Protein AF-A0A9D8R0A8-F1 (afdb_monomer_lite)

Structure (mmCIF, N/CA/C/O backbone):
data_AF-A0A9D8R0A8-F1
#
_entry.id   AF-A0A9D8R0A8-F1
#
loop_
_atom_site.group_PDB
_atom_site.id
_atom_site.type_symbol
_atom_site.label_atom_id
_atom_site.label_alt_id
_atom_site.label_comp_id
_atom_site.label_asym_id
_atom_site.label_entity_id
_atom_site.label_seq_id
_atom_site.pdbx_PDB_ins_code
_atom_site.Cartn_x
_atom_site.Cartn_y
_atom_site.Cartn_z
_atom_site.occupancy
_atom_site.B_iso_or_equiv
_atom_site.auth_seq_id
_atom_site.auth_comp_id
_atom_site.auth_asym_id
_atom_site.auth_atom_id
_atom_site.pdbx_PDB_model_num
ATOM 1 N N . MET A 1 1 ? -16.683 32.081 66.143 1.00 55.69 1 MET A N 1
ATOM 2 C CA . MET A 1 1 ? -17.538 32.250 64.944 1.00 55.69 1 MET A CA 1
ATOM 3 C C . MET A 1 1 ? -16.775 32.729 63.706 1.00 55.69 1 MET A C 1
ATOM 5 O O . MET A 1 1 ? -16.759 31.986 62.739 1.00 55.69 1 MET A O 1
ATOM 9 N N . LYS A 1 2 ? -16.066 33.874 63.713 1.00 54.00 2 LYS A N 1
ATOM 10 C CA . LYS A 1 2 ? -15.345 34.383 62.516 1.00 54.00 2 LYS A CA 1
ATOM 11 C C . LYS A 1 2 ? -14.335 33.395 61.893 1.00 54.00 2 LYS A C 1
ATOM 13 O O . LYS A 1 2 ? -14.326 33.231 60.684 1.00 54.00 2 LYS A O 1
ATOM 18 N N . LYS A 1 3 ? -13.547 32.678 62.708 1.00 55.34 3 LYS A N 1
ATOM 19 C CA . LYS A 1 3 ? -12.571 31.675 62.223 1.00 55.34 3 LYS A CA 1
ATOM 20 C C . LYS A 1 3 ? -13.225 30.473 61.523 1.00 55.34 3 LYS A C 1
ATOM 22 O O . LYS A 1 3 ? -12.666 29.951 60.570 1.00 55.34 3 LYS A O 1
ATOM 27 N N . LEU A 1 4 ? -14.418 30.073 61.974 1.00 64.06 4 LEU A N 1
ATOM 28 C CA . LEU A 1 4 ? -15.165 28.953 61.395 1.00 64.06 4 LEU A CA 1
ATOM 29 C C . LEU A 1 4 ? -15.769 29.346 60.039 1.00 64.06 4 LEU A C 1
ATOM 31 O O . LEU A 1 4 ? -15.705 28.580 59.090 1.00 64.06 4 LEU A O 1
ATOM 35 N N . ILE A 1 5 ? -16.279 30.577 59.934 1.00 68.88 5 ILE A N 1
ATOM 36 C CA . ILE A 1 5 ? -16.820 31.131 58.685 1.00 68.88 5 ILE A CA 1
ATOM 37 C C . ILE A 1 5 ? -15.713 31.282 57.633 1.00 68.88 5 ILE A C 1
ATOM 39 O O . ILE A 1 5 ? -15.925 30.930 56.480 1.00 68.88 5 ILE A O 1
ATOM 43 N N . VAL A 1 6 ? -14.518 31.740 58.025 1.00 68.94 6 VAL A N 1
ATOM 44 C CA . VAL A 1 6 ? -13.363 31.842 57.114 1.00 68.94 6 VAL A CA 1
ATOM 45 C C . VAL A 1 6 ? -12.886 30.462 56.653 1.00 68.94 6 VAL A C 1
ATOM 47 O O . VAL A 1 6 ? -12.547 30.302 55.485 1.00 68.94 6 VAL A O 1
ATOM 50 N N . PHE A 1 7 ? -12.917 29.456 57.533 1.00 72.69 7 PHE A N 1
ATOM 51 C CA . PHE A 1 7 ? -12.594 28.078 57.164 1.00 72.69 7 PHE A CA 1
ATOM 52 C C . PHE A 1 7 ? -13.583 27.528 56.128 1.00 72.69 7 PHE A C 1
ATOM 54 O O . PHE A 1 7 ? -13.160 27.096 55.061 1.00 72.69 7 PHE A O 1
ATOM 61 N N . PHE A 1 8 ? -14.893 27.643 56.380 1.00 72.31 8 PHE A N 1
ATOM 62 C CA . PHE A 1 8 ? -15.921 27.207 55.430 1.00 72.31 8 PHE A CA 1
ATOM 63 C C . PHE A 1 8 ? -15.878 27.984 54.109 1.00 72.31 8 PHE A C 1
ATOM 65 O O . PHE A 1 8 ? -16.000 27.378 53.049 1.00 72.31 8 PHE A O 1
ATOM 72 N N . ALA A 1 9 ? -15.644 29.299 54.148 1.00 72.44 9 ALA A N 1
ATOM 73 C CA . ALA A 1 9 ? -15.477 30.103 52.940 1.00 72.44 9 ALA A CA 1
ATOM 74 C C . ALA A 1 9 ? -14.261 29.645 52.119 1.00 72.44 9 ALA A C 1
ATOM 76 O O . ALA A 1 9 ? -14.361 29.528 50.901 1.00 72.44 9 ALA A O 1
ATOM 77 N N . GLY A 1 10 ? -13.144 29.315 52.777 1.00 67.06 10 GLY A N 1
ATOM 78 C CA . GLY A 1 10 ? -11.962 28.749 52.125 1.00 67.06 10 GLY A CA 1
ATOM 79 C C . GLY A 1 10 ? -12.229 27.381 51.495 1.00 67.06 10 GLY A C 1
ATOM 80 O O . GLY A 1 10 ? -11.855 27.153 50.347 1.00 67.06 10 GLY A O 1
ATOM 81 N N . THR A 1 11 ? -12.933 26.485 52.194 1.00 76.19 11 THR A N 1
ATOM 82 C CA . THR A 1 11 ? -13.289 25.159 51.661 1.00 76.19 11 THR A CA 1
ATOM 83 C C . THR A 1 11 ? -14.241 25.256 50.469 1.00 76.19 11 THR A C 1
ATOM 85 O O . THR A 1 11 ? -14.050 24.555 49.479 1.00 76.19 11 THR A O 1
ATOM 88 N N . VAL A 1 12 ? -15.227 26.158 50.518 1.00 77.81 12 VAL A N 1
ATOM 89 C CA . VAL A 1 12 ? -16.143 26.416 49.395 1.00 77.81 12 VAL A CA 1
ATOM 90 C C . VAL A 1 12 ? -15.390 26.990 48.197 1.00 77.81 12 VAL A C 1
ATOM 92 O O . VAL A 1 12 ? -15.651 26.584 47.068 1.00 77.81 12 VAL A O 1
ATOM 95 N N . LEU A 1 13 ? -14.414 27.873 48.424 1.00 76.25 13 LEU A N 1
ATOM 96 C CA . LEU A 1 13 ? -13.594 28.428 47.348 1.00 76.25 13 LEU A CA 1
ATOM 97 C C . LEU A 1 13 ? -12.757 27.344 46.653 1.00 76.25 13 LEU A C 1
ATOM 99 O O . LEU A 1 13 ? -12.679 27.327 45.429 1.00 76.25 13 LEU A O 1
ATOM 103 N N . ILE A 1 14 ? -12.183 26.415 47.425 1.00 74.75 14 ILE A N 1
ATOM 104 C CA . ILE A 1 14 ? -11.426 25.269 46.897 1.00 74.75 14 ILE A CA 1
ATOM 105 C C . ILE A 1 14 ? -12.348 24.303 46.138 1.00 74.75 14 ILE A C 1
ATOM 107 O O . ILE A 1 14 ? -11.996 23.816 45.067 1.00 74.75 14 ILE A O 1
ATOM 111 N N . ALA A 1 15 ? -13.552 24.042 46.651 1.00 72.06 15 ALA A N 1
ATOM 112 C CA . ALA A 1 15 ? -14.528 23.201 45.961 1.00 72.06 15 ALA A CA 1
ATOM 113 C C . ALA A 1 15 ? -14.993 23.832 44.636 1.00 72.06 15 ALA A C 1
ATOM 115 O O . ALA A 1 15 ? -15.124 23.133 43.632 1.00 72.06 15 ALA A O 1
ATOM 116 N N . LEU A 1 16 ? -15.187 25.155 44.610 1.00 71.00 16 LEU A N 1
ATOM 117 C CA . LEU A 1 16 ? -15.554 25.894 43.403 1.00 71.00 16 LEU A CA 1
ATOM 118 C C . LEU A 1 16 ? -14.435 25.884 42.360 1.00 71.00 16 LEU A C 1
ATOM 120 O O . LEU A 1 16 ? -14.724 25.667 41.186 1.00 71.00 16 LEU A O 1
ATOM 124 N N . THR A 1 17 ? -13.171 26.066 42.754 1.00 65.62 17 THR A N 1
ATOM 125 C CA . THR A 1 17 ? -12.044 26.017 41.808 1.00 65.62 17 THR A CA 1
ATOM 126 C C . THR A 1 17 ? -11.827 24.615 41.246 1.00 65.62 17 THR A C 1
ATOM 128 O O . THR A 1 17 ? -11.635 24.472 40.038 1.00 65.62 17 THR A O 1
ATOM 131 N N . LEU A 1 18 ? -11.943 23.570 42.071 1.00 63.69 18 LEU A N 1
ATOM 132 C CA . LEU A 1 18 ? -11.879 22.180 41.608 1.00 63.69 18 LEU A CA 1
ATOM 133 C C . LEU A 1 18 ? -13.056 21.822 40.687 1.00 63.69 18 LEU A C 1
ATOM 135 O O . LEU A 1 18 ? -12.850 21.194 39.649 1.00 63.69 18 LEU A O 1
ATOM 139 N N . GLY A 1 19 ? -14.273 22.273 41.007 1.00 64.69 19 GLY A N 1
ATOM 140 C CA . GLY A 1 19 ? -15.445 22.098 40.145 1.00 64.69 19 GLY A CA 1
ATOM 141 C C . GLY A 1 19 ? -15.297 22.802 38.792 1.00 64.69 19 GLY A C 1
ATOM 142 O O . GLY A 1 19 ? -15.646 22.236 37.757 1.00 64.69 19 GLY A O 1
ATOM 143 N N . MET A 1 20 ? -14.710 24.003 38.777 1.00 55.19 20 MET A N 1
ATOM 144 C CA . MET A 1 20 ? -14.442 24.755 37.547 1.00 55.19 20 MET A CA 1
ATOM 145 C C . MET A 1 20 ? -13.374 24.080 36.673 1.00 55.19 20 MET A C 1
ATOM 147 O O . MET A 1 20 ? -13.519 24.054 35.451 1.00 55.19 20 MET A O 1
ATOM 151 N N . LEU A 1 21 ? -12.341 23.476 37.272 1.00 52.94 21 LEU A N 1
ATOM 152 C CA . LEU A 1 21 ? -11.338 22.673 36.555 1.00 52.94 21 LEU A CA 1
ATOM 153 C C . LEU A 1 21 ? -11.946 21.399 35.953 1.00 52.94 21 LEU A C 1
ATOM 155 O O . LEU A 1 21 ? -11.611 21.023 34.829 1.00 52.94 21 LEU A O 1
ATOM 159 N N . PHE A 1 22 ? -12.875 20.757 36.665 1.00 56.66 22 PHE A N 1
ATOM 160 C CA . PHE A 1 22 ? -13.574 19.572 36.171 1.00 56.66 22 PHE A CA 1
ATOM 161 C C . PHE A 1 22 ? -14.504 19.910 34.996 1.00 56.66 22 PHE A C 1
ATOM 163 O O . PHE A 1 22 ? -14.481 19.233 33.971 1.00 56.66 22 PHE A O 1
ATOM 170 N N . LEU A 1 23 ? -15.267 21.006 35.101 1.00 49.91 23 LEU A N 1
ATOM 171 C CA . LEU A 1 23 ? -16.146 21.490 34.031 1.00 49.91 23 LEU A CA 1
ATOM 172 C C . LEU A 1 23 ? -15.364 21.961 32.802 1.00 49.91 23 LEU A C 1
ATOM 174 O O . LEU A 1 23 ? -15.736 21.621 31.684 1.00 49.91 23 LEU A O 1
ATOM 178 N N . THR A 1 24 ? -14.264 22.696 32.981 1.00 50.31 24 THR A N 1
ATOM 179 C CA . THR A 1 24 ? -13.419 23.124 31.852 1.00 50.31 24 THR A CA 1
ATOM 180 C C . THR A 1 24 ? -12.735 21.940 31.173 1.00 50.31 24 THR A C 1
ATOM 182 O O . THR A 1 24 ? -12.704 21.904 29.947 1.00 50.31 24 THR A O 1
ATOM 185 N N . SER A 1 25 ? -12.287 20.930 31.926 1.00 41.91 25 SER A N 1
ATOM 186 C CA . SER A 1 25 ? -11.750 19.682 31.361 1.00 41.91 25 SER A CA 1
ATOM 187 C C . SER A 1 25 ? -12.815 18.899 30.588 1.00 41.91 25 SER A C 1
ATOM 189 O O . SER A 1 25 ? -12.550 18.450 29.478 1.00 41.91 25 SER A O 1
ATOM 191 N N . ALA A 1 26 ? -14.037 18.793 31.118 1.00 43.78 26 ALA A N 1
ATOM 192 C CA . ALA A 1 26 ? -15.146 18.114 30.448 1.00 43.78 26 ALA A CA 1
ATOM 193 C C . ALA A 1 26 ? -15.618 18.853 29.182 1.00 43.78 26 ALA A C 1
ATOM 195 O O . ALA A 1 26 ? -15.894 18.214 28.171 1.00 43.78 26 ALA A O 1
ATOM 196 N N . ILE A 1 27 ? -15.667 20.190 29.200 1.00 42.97 27 ILE A N 1
ATOM 197 C CA . ILE A 1 27 ? -15.990 21.011 28.020 1.00 42.97 27 ILE A CA 1
ATOM 198 C C . ILE A 1 27 ? -14.871 20.914 26.974 1.00 42.97 27 ILE A C 1
ATOM 200 O O . ILE A 1 27 ? -15.156 20.816 25.779 1.00 42.97 27 ILE A O 1
ATOM 204 N N . TYR A 1 28 ? -13.607 20.895 27.405 1.00 42.94 28 TYR A N 1
ATOM 205 C CA . TYR A 1 28 ? -12.448 20.708 26.529 1.00 42.94 28 TYR A CA 1
ATOM 206 C C . TYR A 1 28 ? -12.427 19.310 25.881 1.00 42.94 28 TYR A C 1
ATOM 208 O O . TYR A 1 28 ? -12.060 19.170 24.715 1.00 42.94 28 TYR A O 1
ATOM 216 N N . ASP A 1 29 ? -12.882 18.276 26.594 1.00 41.03 29 ASP A N 1
ATOM 217 C CA . ASP A 1 29 ? -13.004 16.914 26.057 1.00 41.03 29 ASP A CA 1
ATOM 218 C C . ASP A 1 29 ? -14.244 16.759 25.150 1.00 41.03 29 ASP A C 1
ATOM 220 O O . ASP A 1 29 ? -14.189 16.117 24.099 1.00 41.03 29 ASP A O 1
ATOM 224 N N . ALA A 1 30 ? -15.351 17.438 25.478 1.00 36.12 30 ALA A N 1
ATOM 225 C CA . ALA A 1 30 ? -16.557 17.485 24.647 1.00 36.12 30 ALA A CA 1
ATOM 226 C C . ALA A 1 30 ? -16.329 18.231 23.320 1.00 36.12 30 ALA A C 1
ATOM 228 O O . ALA A 1 30 ? -16.834 17.804 22.286 1.00 36.12 30 ALA A O 1
ATOM 229 N N . THR A 1 31 ? -15.514 19.291 23.316 1.00 35.56 31 THR A N 1
ATOM 230 C CA . THR A 1 31 ? -15.099 19.984 22.079 1.00 35.56 31 THR A CA 1
ATOM 231 C C . THR A 1 31 ? -14.084 19.184 21.255 1.00 35.56 31 THR A C 1
ATOM 233 O O . THR A 1 31 ? -13.973 19.408 20.051 1.00 35.56 31 THR A O 1
ATOM 236 N N . LYS A 1 32 ? -13.386 18.206 21.855 1.00 40.16 32 LYS A N 1
ATOM 237 C CA . LYS A 1 32 ? -12.519 17.246 21.146 1.00 40.16 32 LYS A CA 1
ATOM 238 C C . LYS A 1 32 ? -13.252 16.036 20.568 1.00 40.16 32 LYS A C 1
ATOM 240 O O . LYS A 1 32 ? -12.712 15.406 19.660 1.00 40.16 32 LYS A O 1
ATOM 245 N N . LYS A 1 33 ? -14.474 15.724 21.015 1.00 34.72 33 LYS A N 1
ATOM 246 C CA . LYS A 1 33 ? -15.362 14.748 20.357 1.00 34.72 33 LYS A CA 1
ATOM 247 C C . LYS A 1 33 ? -16.029 15.365 19.124 1.00 34.72 33 LYS A C 1
ATOM 249 O O . LYS A 1 33 ? -17.246 15.441 19.018 1.00 34.72 33 LYS A O 1
ATOM 254 N N . SER A 1 34 ? -15.215 15.818 18.179 1.00 32.12 34 SER A N 1
ATOM 255 C CA . SER A 1 34 ? -15.681 16.081 16.823 1.00 32.12 34 SER A CA 1
ATOM 256 C C . SER A 1 34 ? -15.776 14.727 16.118 1.00 32.12 34 SER A C 1
ATOM 258 O O . SER A 1 34 ? -14.761 14.049 15.953 1.00 32.12 34 SER A O 1
ATOM 260 N N . SER A 1 35 ? -16.987 14.285 15.775 1.00 32.47 35 SER A N 1
ATOM 261 C CA . SER A 1 35 ? -17.165 13.145 14.879 1.00 32.47 35 SER A CA 1
ATOM 262 C C . SER A 1 35 ? -16.653 13.563 13.505 1.00 32.47 35 SER A C 1
ATOM 264 O O . SER A 1 35 ? -17.262 14.384 12.822 1.00 32.47 35 SER A O 1
ATOM 266 N N . VAL A 1 36 ? -15.481 13.057 13.129 1.00 34.41 36 VAL A N 1
ATOM 267 C CA . VAL A 1 36 ? -14.990 13.189 11.759 1.00 34.41 36 VAL A CA 1
ATOM 268 C C . VAL A 1 36 ? -15.774 12.185 10.929 1.00 34.41 36 VAL A C 1
ATOM 270 O O . VAL A 1 36 ? -15.417 11.008 10.870 1.00 34.41 36 VAL A O 1
ATOM 273 N N . ASP A 1 37 ? -16.861 12.646 10.320 1.00 33.69 37 ASP A N 1
ATOM 274 C CA . ASP A 1 37 ? -17.513 11.890 9.261 1.00 33.69 37 ASP A CA 1
ATOM 275 C C . ASP A 1 37 ? -16.540 11.841 8.083 1.00 33.69 37 ASP A C 1
ATOM 277 O O . ASP A 1 37 ? -16.144 12.866 7.525 1.00 33.69 37 ASP A O 1
ATOM 281 N N . THR A 1 38 ? -16.066 10.639 7.768 1.00 37.72 38 THR A N 1
ATOM 282 C CA . THR A 1 38 ? -15.222 10.415 6.598 1.00 37.72 38 THR A CA 1
ATOM 283 C C . THR A 1 38 ? -16.103 10.419 5.367 1.00 37.72 38 THR A C 1
ATOM 285 O O . THR A 1 38 ? -17.171 9.813 5.362 1.00 37.72 38 THR A O 1
ATOM 288 N N . TYR A 1 39 ? -15.661 11.121 4.333 1.00 34.97 39 TYR A N 1
ATOM 289 C CA . TYR A 1 39 ? -16.365 11.209 3.069 1.00 34.97 39 TYR A CA 1
ATOM 290 C C . TYR A 1 39 ? -15.429 10.790 1.942 1.00 34.97 39 TYR A C 1
ATOM 292 O O . TYR A 1 39 ? -14.260 11.179 1.941 1.00 34.97 39 TYR A O 1
ATOM 300 N N . PHE A 1 40 ? -15.941 10.020 0.985 1.00 42.06 40 PHE A N 1
ATOM 301 C CA . PHE A 1 40 ? -15.220 9.669 -0.235 1.00 42.06 40 PHE A CA 1
ATOM 302 C C . PHE A 1 40 ? -15.802 10.422 -1.421 1.00 42.06 40 PHE A C 1
ATOM 304 O O . PHE A 1 40 ? -17.020 10.550 -1.550 1.00 42.06 40 PHE A O 1
ATOM 311 N N . PHE A 1 41 ? -14.919 10.887 -2.298 1.00 35.84 41 PHE A N 1
ATOM 312 C CA . PHE A 1 41 ? -15.296 11.318 -3.635 1.00 35.84 41 PHE A CA 1
ATOM 313 C C . PHE A 1 41 ? -15.247 10.089 -4.546 1.00 35.84 41 PHE A C 1
ATOM 315 O O . PHE A 1 41 ? -14.204 9.444 -4.650 1.00 35.84 41 PHE A O 1
ATOM 322 N N . GLN A 1 42 ? -16.362 9.749 -5.192 1.00 34.03 42 GLN A N 1
ATOM 323 C CA . GLN A 1 42 ? -16.337 8.807 -6.312 1.00 34.03 42 GLN A CA 1
ATOM 324 C C . GLN A 1 42 ? -15.556 9.447 -7.469 1.00 34.03 42 GLN A C 1
ATOM 326 O O . GLN A 1 42 ? -15.712 10.642 -7.739 1.00 34.03 42 GLN A O 1
ATOM 331 N N . THR A 1 43 ? -14.718 8.672 -8.157 1.00 33.12 43 THR A N 1
ATOM 332 C CA . THR A 1 43 ? -14.130 9.094 -9.433 1.00 33.12 43 THR A CA 1
ATOM 333 C C . THR A 1 43 ? -15.247 9.187 -10.463 1.00 33.12 43 THR A C 1
ATOM 335 O O . THR A 1 43 ? -15.698 8.172 -10.990 1.00 33.12 43 THR A O 1
ATOM 338 N N . ASN A 1 44 ? -15.715 10.406 -10.716 1.00 29.25 44 ASN A N 1
ATOM 339 C CA . ASN A 1 44 ? -16.594 10.693 -11.839 1.00 29.25 44 ASN A CA 1
ATOM 340 C C . ASN A 1 44 ? -15.803 10.600 -13.157 1.00 29.25 44 ASN A C 1
ATOM 342 O O . ASN A 1 44 ? -14.603 10.900 -13.167 1.00 29.25 44 ASN A O 1
ATOM 346 N N . PRO A 1 45 ? -16.446 10.227 -14.277 1.00 31.92 45 PRO A N 1
ATOM 347 C CA . PRO A 1 45 ? -15.840 10.381 -15.592 1.00 31.92 45 PRO A CA 1
ATOM 348 C C . PRO A 1 45 ? -15.394 11.839 -15.783 1.00 31.92 45 PRO A C 1
ATOM 350 O O . PRO A 1 45 ? -16.113 12.775 -15.432 1.00 31.92 45 PRO A O 1
ATOM 353 N N . LEU A 1 46 ? -14.196 12.024 -16.348 1.00 37.44 46 LEU A N 1
ATOM 354 C CA . LEU A 1 46 ? -13.499 13.312 -16.524 1.00 37.44 46 LEU A CA 1
ATOM 355 C C . LEU A 1 46 ? -14.309 14.397 -17.278 1.00 37.44 46 LEU A C 1
ATOM 357 O O . LEU A 1 46 ? -13.859 15.536 -17.377 1.00 37.44 46 LEU A O 1
ATOM 361 N N . SER A 1 47 ? -15.492 14.068 -17.809 1.00 34.19 47 SER A N 1
ATOM 362 C CA . SER A 1 47 ? -16.416 14.982 -18.488 1.00 34.19 47 SER A CA 1
ATOM 363 C C . SER A 1 47 ? -17.333 15.780 -17.552 1.00 34.19 47 SER A C 1
ATOM 365 O O . SER A 1 47 ? -17.966 16.733 -18.007 1.00 34.19 47 SER A O 1
ATOM 367 N N . GLU A 1 48 ? -17.412 15.449 -16.260 1.00 34.78 48 GLU A N 1
ATOM 368 C CA . GLU A 1 48 ? -18.257 16.161 -15.297 1.00 34.78 48 GLU A CA 1
ATOM 369 C C . GLU A 1 48 ? -17.399 16.904 -14.261 1.00 34.78 48 GLU A C 1
ATOM 371 O O . GLU A 1 48 ? -16.917 16.323 -13.294 1.00 34.78 48 GLU A O 1
ATOM 376 N N . MET A 1 49 ? -17.220 18.223 -14.436 1.00 32.50 49 MET A N 1
ATOM 377 C CA . MET A 1 49 ? -16.518 19.127 -13.500 1.00 32.50 49 MET A CA 1
ATOM 378 C C . MET A 1 49 ? -17.280 19.343 -12.172 1.00 32.50 49 MET A C 1
ATOM 380 O O . MET A 1 49 ? -17.478 20.474 -11.723 1.00 32.50 49 MET A O 1
ATOM 384 N N . ARG A 1 50 ? -17.767 18.279 -11.533 1.00 36.41 50 ARG A N 1
ATOM 385 C CA . ARG A 1 50 ? -18.352 18.328 -10.191 1.00 36.41 50 ARG A CA 1
ATOM 386 C C . ARG A 1 50 ? -17.676 17.273 -9.320 1.00 36.41 50 ARG A C 1
ATOM 388 O O . ARG A 1 50 ? -17.733 16.098 -9.677 1.00 36.41 50 ARG A O 1
ATOM 395 N N . PRO A 1 51 ? -17.066 17.660 -8.182 1.00 36.16 51 PRO A N 1
ATOM 396 C CA . PRO A 1 51 ? -16.702 16.701 -7.149 1.00 36.16 51 PRO A CA 1
ATOM 397 C C . PRO A 1 51 ? -17.947 15.875 -6.815 1.00 36.16 51 PRO A C 1
ATOM 399 O O . PRO A 1 51 ? -19.000 16.457 -6.534 1.00 36.16 51 PRO A O 1
ATOM 402 N N . GLY A 1 52 ? -17.844 14.545 -6.904 1.00 39.72 52 GLY A N 1
ATOM 403 C CA . GLY A 1 52 ? -18.927 13.645 -6.509 1.00 39.72 52 GLY A CA 1
ATOM 404 C C . GLY A 1 52 ? -19.422 13.999 -5.107 1.00 39.72 52 GLY A C 1
ATOM 405 O O . GLY A 1 52 ? -18.657 14.502 -4.280 1.00 39.72 52 GLY A O 1
ATOM 406 N N . VAL A 1 53 ? -20.714 13.805 -4.842 1.00 39.94 53 VAL A N 1
ATOM 407 C CA . VAL A 1 53 ? -21.270 14.123 -3.523 1.00 39.94 53 VAL A CA 1
ATOM 408 C C . VAL A 1 53 ? -20.504 13.304 -2.478 1.00 39.94 53 VAL A C 1
ATOM 410 O O . VAL A 1 53 ? -20.394 12.092 -2.644 1.00 39.94 53 VAL A O 1
ATOM 413 N N . PRO A 1 54 ? -19.955 13.934 -1.427 1.00 41.56 54 PRO A N 1
ATOM 414 C CA . PRO A 1 54 ? -19.239 13.216 -0.388 1.00 41.56 54 PRO A CA 1
ATOM 415 C C . PRO A 1 54 ? -20.163 12.168 0.256 1.00 41.56 54 PRO A C 1
ATOM 417 O O . PRO A 1 54 ? -21.169 12.516 0.882 1.00 41.56 54 PRO A O 1
ATOM 420 N N . GLU A 1 55 ? -19.836 10.882 0.103 1.00 45.31 55 GLU A N 1
ATOM 421 C CA . GLU A 1 55 ? -20.593 9.781 0.708 1.00 45.31 55 GLU A CA 1
ATOM 422 C C . GLU A 1 55 ? -19.866 9.209 1.924 1.00 45.31 55 GLU A C 1
ATOM 424 O O . GLU A 1 55 ? -18.648 9.020 1.916 1.00 45.31 55 GLU A O 1
ATOM 429 N N . THR A 1 56 ? -20.621 8.945 2.991 1.00 47.72 56 THR A N 1
ATOM 430 C CA . THR A 1 56 ? -20.083 8.335 4.208 1.00 47.72 56 THR A CA 1
ATOM 431 C C . THR A 1 56 ? -19.866 6.830 4.002 1.00 47.72 56 THR A C 1
ATOM 433 O O . THR A 1 56 ? -20.599 6.214 3.224 1.00 47.72 56 THR A O 1
ATOM 436 N N . PRO A 1 57 ? -18.936 6.182 4.733 1.00 50.75 57 PRO A N 1
ATOM 437 C CA . PRO A 1 57 ? -18.757 4.727 4.701 1.00 50.75 57 PRO A CA 1
ATOM 438 C C . PRO A 1 57 ? -20.060 3.932 4.880 1.00 50.75 57 PRO A C 1
ATOM 440 O O . PRO A 1 57 ? -20.235 2.883 4.269 1.00 50.75 57 PRO A O 1
ATOM 443 N N . ALA A 1 58 ? -21.003 4.463 5.669 1.00 53.31 58 ALA A N 1
ATOM 444 C CA . ALA A 1 58 ? -22.316 3.861 5.890 1.00 53.31 58 ALA A CA 1
ATOM 445 C C . ALA A 1 58 ? -23.220 3.859 4.640 1.00 53.31 58 ALA A C 1
ATOM 447 O O . ALA A 1 58 ? -24.099 3.009 4.538 1.00 53.31 58 ALA A O 1
ATOM 448 N N . LYS A 1 59 ? -23.022 4.796 3.702 1.00 52.03 59 LYS A N 1
ATOM 449 C CA . LYS A 1 59 ? -23.747 4.853 2.419 1.00 52.03 59 LYS A CA 1
ATOM 450 C C . LYS A 1 59 ? -23.069 4.029 1.324 1.00 52.03 59 LYS A C 1
ATOM 452 O O . LYS A 1 59 ? -23.762 3.387 0.547 1.00 52.03 59 LYS A O 1
ATOM 457 N N . ILE A 1 60 ? -21.736 4.010 1.316 1.00 59.97 60 ILE A N 1
ATOM 458 C CA . ILE A 1 60 ? -20.912 3.271 0.343 1.00 59.97 60 ILE A CA 1
ATOM 459 C C . ILE A 1 60 ? -21.011 1.749 0.552 1.00 59.97 60 ILE A C 1
ATOM 461 O O . ILE A 1 60 ? -20.910 0.973 -0.399 1.00 59.97 60 ILE A O 1
ATOM 465 N N . GLY A 1 61 ? -21.240 1.323 1.796 1.00 63.81 61 GLY A N 1
ATOM 466 C CA . GLY A 1 61 ? -21.271 -0.082 2.183 1.00 63.81 61 GLY A CA 1
ATOM 467 C C . GLY A 1 61 ? -19.872 -0.612 2.504 1.00 63.81 61 GLY A C 1
ATOM 468 O O . GLY A 1 61 ? -18.883 -0.292 1.844 1.00 63.81 61 GLY A O 1
ATOM 469 N N . GLU A 1 62 ? -19.786 -1.440 3.545 1.00 73.88 62 GLU A N 1
ATOM 470 C CA . GLU A 1 62 ? -18.516 -1.955 4.079 1.00 73.88 62 GLU A CA 1
ATOM 471 C C . GLU A 1 62 ? -17.716 -2.764 3.049 1.00 73.88 62 GLU A C 1
ATOM 473 O O . GLU A 1 62 ? -16.488 -2.694 3.018 1.00 73.88 62 GLU A O 1
ATOM 478 N N . THR A 1 63 ? -18.406 -3.501 2.176 1.00 77.31 63 THR A N 1
ATOM 479 C CA . THR A 1 63 ? -17.780 -4.283 1.102 1.00 77.31 63 THR A CA 1
ATOM 480 C C . THR A 1 63 ? -17.092 -3.389 0.080 1.00 77.31 63 THR A C 1
ATOM 482 O O . THR A 1 63 ? -15.889 -3.535 -0.129 1.00 77.31 63 THR A O 1
ATOM 485 N N . THR A 1 64 ? -17.807 -2.408 -0.472 1.00 78.50 64 THR A N 1
ATOM 486 C CA . THR A 1 64 ? -17.256 -1.443 -1.432 1.00 78.50 64 THR A CA 1
ATOM 487 C C . THR A 1 64 ? -16.070 -0.689 -0.832 1.00 78.50 64 THR A C 1
ATOM 489 O O . THR A 1 64 ? -15.046 -0.502 -1.483 1.00 78.50 64 THR A O 1
ATOM 492 N N . MET A 1 65 ? -16.173 -0.304 0.444 1.00 79.12 65 MET A N 1
ATOM 493 C CA . MET A 1 65 ? -15.095 0.378 1.154 1.00 79.12 65 MET A CA 1
ATOM 494 C C . MET A 1 65 ? -13.827 -0.474 1.249 1.00 79.12 65 MET A C 1
ATOM 496 O O . MET A 1 65 ? -12.726 -0.014 0.943 1.00 79.12 65 MET A O 1
ATOM 500 N N . ARG A 1 66 ? -13.983 -1.732 1.666 1.00 85.81 66 ARG A N 1
ATOM 501 C CA . ARG A 1 66 ? -12.878 -2.684 1.757 1.00 85.81 66 ARG A CA 1
ATOM 502 C C . ARG A 1 66 ? -12.232 -2.903 0.391 1.00 85.81 66 ARG A C 1
ATOM 504 O O . ARG A 1 66 ? -11.012 -2.861 0.305 1.00 85.81 66 ARG A O 1
ATOM 511 N N . GLU A 1 67 ? -13.020 -3.081 -0.665 1.00 85.12 67 GLU A N 1
ATOM 512 C CA . GLU A 1 67 ? -12.500 -3.244 -2.027 1.00 85.12 67 GLU A CA 1
ATOM 513 C C . GLU A 1 67 ? -11.725 -2.017 -2.511 1.00 85.12 67 GLU A C 1
ATOM 515 O O . GLU A 1 67 ? -10.653 -2.167 -3.091 1.00 85.12 67 GLU A O 1
ATOM 520 N N . MET A 1 68 ? -12.214 -0.802 -2.242 1.00 84.50 68 MET A N 1
ATOM 521 C CA . MET A 1 68 ? -11.486 0.430 -2.563 1.00 84.50 68 MET A CA 1
ATOM 522 C C . MET A 1 68 ? -10.134 0.493 -1.841 1.00 84.50 68 MET A C 1
ATOM 524 O O . MET A 1 68 ? -9.125 0.856 -2.445 1.00 84.50 68 MET A O 1
ATOM 528 N N . LEU A 1 69 ? -10.097 0.111 -0.562 1.00 88.38 69 LEU A N 1
ATOM 529 C CA . LEU A 1 69 ? -8.867 0.086 0.231 1.00 88.38 69 LEU A CA 1
ATOM 530 C C . LEU A 1 69 ? -7.907 -1.020 -0.230 1.00 88.38 69 LEU A C 1
ATOM 532 O O . LEU A 1 69 ? -6.704 -0.777 -0.285 1.00 88.38 69 LEU A O 1
ATOM 536 N N . ILE A 1 70 ? -8.414 -2.190 -0.629 1.00 90.69 70 ILE A N 1
ATOM 537 C CA . ILE A 1 70 ? -7.612 -3.255 -1.251 1.00 90.69 70 ILE A CA 1
ATOM 538 C C . ILE A 1 70 ? -7.021 -2.765 -2.578 1.00 90.69 70 ILE A C 1
ATOM 540 O O . ILE A 1 70 ? -5.814 -2.854 -2.765 1.00 90.69 70 ILE A O 1
ATOM 544 N N . LYS A 1 71 ? -7.828 -2.178 -3.470 1.00 87.88 71 LYS A N 1
ATOM 545 C CA . LYS A 1 71 ? -7.364 -1.612 -4.753 1.00 87.88 71 LYS A CA 1
ATOM 546 C C . LYS A 1 71 ? -6.251 -0.591 -4.550 1.00 87.88 71 LYS A C 1
ATOM 548 O O . LYS A 1 71 ? -5.203 -0.672 -5.187 1.00 87.88 71 LYS A O 1
ATOM 553 N N . LYS A 1 72 ? -6.450 0.337 -3.611 1.00 87.12 72 LYS A N 1
ATOM 554 C CA . LYS A 1 72 ? -5.433 1.323 -3.239 1.00 87.12 72 LYS A CA 1
ATOM 555 C C . LYS A 1 72 ? -4.169 0.657 -2.698 1.00 87.12 72 LYS A C 1
ATOM 557 O O . LYS A 1 72 ? -3.075 1.053 -3.081 1.00 87.12 72 LYS A O 1
ATOM 562 N N . TYR A 1 73 ? -4.311 -0.351 -1.838 1.00 92.94 73 TYR A N 1
ATOM 563 C CA . TYR A 1 73 ? -3.175 -1.099 -1.308 1.00 92.94 73 TYR A CA 1
ATOM 564 C C . TYR A 1 73 ? -2.358 -1.761 -2.420 1.00 92.94 73 TYR A C 1
ATOM 566 O O . TYR A 1 73 ? -1.145 -1.594 -2.448 1.00 92.94 73 TYR A O 1
ATOM 574 N N . VAL A 1 74 ? -3.012 -2.470 -3.347 1.00 92.06 74 VAL A N 1
ATOM 575 C CA . VAL A 1 74 ? -2.353 -3.130 -4.488 1.00 92.06 74 VAL A CA 1
ATOM 576 C C . VAL A 1 74 ? -1.619 -2.114 -5.353 1.00 92.06 74 VAL A C 1
ATOM 578 O O . VAL A 1 74 ? -0.465 -2.336 -5.711 1.00 92.06 74 VAL A O 1
ATOM 581 N N . ASN A 1 75 ? -2.252 -0.970 -5.625 1.00 88.38 75 ASN A N 1
ATOM 582 C CA . ASN A 1 75 ? -1.618 0.114 -6.362 1.00 88.38 75 ASN A CA 1
ATOM 583 C C . ASN A 1 75 ? -0.331 0.592 -5.677 1.00 88.38 75 ASN A C 1
ATOM 585 O O . ASN A 1 75 ? 0.737 0.568 -6.280 1.00 88.38 75 ASN A O 1
ATOM 589 N N . GLU A 1 76 ? -0.403 0.911 -4.386 1.00 88.06 76 GLU A N 1
ATOM 590 C CA . GLU A 1 76 ? 0.760 1.317 -3.591 1.00 88.06 76 GLU A CA 1
ATOM 591 C C . GLU A 1 76 ? 1.809 0.209 -3.421 1.00 88.06 76 GLU A C 1
ATOM 593 O O . GLU A 1 76 ? 2.964 0.516 -3.130 1.00 88.06 76 GLU A O 1
ATOM 598 N N . TYR A 1 77 ? 1.435 -1.061 -3.579 1.00 92.81 77 TYR A N 1
ATOM 599 C CA . TYR A 1 77 ? 2.345 -2.195 -3.448 1.00 92.81 77 TYR A CA 1
ATOM 600 C C . TYR A 1 77 ? 3.269 -2.327 -4.665 1.00 92.81 77 TYR A C 1
ATOM 602 O O . TYR A 1 77 ? 4.457 -2.567 -4.471 1.00 92.81 77 TYR A O 1
ATOM 610 N N . PHE A 1 78 ? 2.759 -2.128 -5.889 1.00 92.12 78 PHE A N 1
ATOM 611 C CA . PHE A 1 78 ? 3.510 -2.392 -7.131 1.00 92.12 78 PHE A CA 1
ATOM 612 C C . PHE A 1 78 ? 3.873 -1.161 -7.963 1.00 92.12 78 PHE A C 1
ATOM 614 O O . PHE A 1 78 ? 4.797 -1.226 -8.772 1.00 92.12 78 PHE A O 1
ATOM 621 N N . TYR A 1 79 ? 3.141 -0.053 -7.827 1.00 85.81 79 TYR A N 1
ATOM 622 C CA . TYR A 1 79 ? 3.316 1.109 -8.699 1.00 85.81 79 TYR A CA 1
ATOM 623 C C . TYR A 1 79 ? 4.749 1.655 -8.655 1.00 85.81 79 TYR A C 1
ATOM 625 O O . TYR A 1 79 ? 5.340 1.777 -7.576 1.00 85.81 79 TYR A O 1
ATOM 633 N N . ALA A 1 80 ? 5.272 2.053 -9.815 1.00 85.56 80 ALA A N 1
ATOM 634 C CA . ALA A 1 80 ? 6.565 2.713 -9.958 1.00 85.56 80 ALA A CA 1
ATOM 635 C C . ALA A 1 80 ? 6.470 3.878 -10.950 1.00 85.56 80 ALA A C 1
ATOM 637 O O . ALA A 1 80 ? 5.876 3.753 -12.022 1.00 85.56 80 ALA A O 1
ATOM 638 N N . ILE A 1 81 ? 7.105 4.994 -10.606 1.00 83.12 81 ILE A N 1
ATOM 639 C CA . ILE A 1 81 ? 7.347 6.126 -11.505 1.00 83.12 81 ILE A CA 1
ATOM 640 C C . ILE A 1 81 ? 8.821 6.490 -11.492 1.00 83.12 81 ILE A C 1
ATOM 642 O O . ILE A 1 81 ? 9.490 6.174 -10.509 1.00 83.12 81 ILE A O 1
ATOM 646 N N . PRO A 1 82 ? 9.308 7.199 -12.525 1.00 82.38 82 PRO A N 1
ATOM 647 C CA . PRO A 1 82 ? 10.673 7.715 -12.591 1.00 82.38 82 PRO A CA 1
ATOM 648 C C . PRO A 1 82 ? 10.900 8.893 -11.615 1.00 82.38 82 PRO A C 1
ATOM 650 O O . PRO A 1 82 ? 11.317 9.977 -12.020 1.00 82.38 82 PRO A O 1
ATOM 653 N N . ASP A 1 83 ? 10.597 8.698 -10.330 1.00 80.62 83 ASP A N 1
ATOM 654 C CA . ASP A 1 83 ? 10.772 9.660 -9.239 1.00 80.62 83 ASP A CA 1
ATOM 655 C C . ASP A 1 83 ? 11.361 8.948 -8.011 1.00 80.62 83 ASP A C 1
ATOM 657 O O . ASP A 1 83 ? 10.658 8.423 -7.142 1.00 80.62 83 ASP A O 1
ATOM 661 N N . ASN A 1 84 ? 12.692 8.958 -7.931 1.00 83.25 84 ASN A N 1
ATOM 662 C CA . ASN A 1 84 ? 13.437 8.315 -6.849 1.00 83.25 84 ASN A CA 1
ATOM 663 C C . ASN A 1 84 ? 13.105 8.900 -5.468 1.00 83.25 84 ASN A C 1
ATOM 665 O O . ASN A 1 84 ? 13.186 8.186 -4.468 1.00 83.25 84 ASN A O 1
ATOM 669 N N . GLU A 1 85 ? 12.749 10.185 -5.386 1.00 83.50 85 GLU A N 1
ATOM 670 C CA . GLU A 1 85 ? 12.383 10.807 -4.115 1.00 83.50 85 GLU A CA 1
ATOM 671 C C . GLU A 1 85 ? 11.015 10.301 -3.650 1.00 83.50 85 GLU A C 1
ATOM 673 O O . GLU A 1 85 ? 10.855 9.936 -2.480 1.00 83.50 85 GLU A O 1
ATOM 678 N N . ASN A 1 86 ? 10.053 10.180 -4.569 1.00 80.25 86 ASN A N 1
ATOM 679 C CA . ASN A 1 86 ? 8.768 9.549 -4.282 1.00 80.25 86 ASN A CA 1
ATOM 680 C C . ASN A 1 86 ? 8.947 8.113 -3.766 1.00 80.25 86 ASN A C 1
ATOM 682 O O . ASN A 1 86 ? 8.394 7.768 -2.716 1.00 80.25 86 ASN A O 1
ATOM 686 N N . ILE A 1 87 ? 9.765 7.297 -4.443 1.00 82.44 87 ILE A N 1
ATOM 687 C CA . ILE A 1 87 ? 10.006 5.905 -4.037 1.00 82.44 87 ILE A CA 1
ATOM 688 C C . ILE A 1 87 ? 10.686 5.828 -2.662 1.00 82.44 87 ILE A C 1
ATOM 690 O O . ILE A 1 87 ? 10.207 5.113 -1.776 1.00 82.44 87 ILE A O 1
ATOM 694 N N . ALA A 1 88 ? 11.734 6.621 -2.422 1.00 85.00 88 ALA A N 1
ATOM 695 C CA . ALA A 1 88 ? 12.415 6.660 -1.127 1.00 85.00 88 ALA A CA 1
ATOM 696 C C . ALA A 1 88 ? 11.474 7.078 0.020 1.00 85.00 88 ALA A C 1
ATOM 698 O O . ALA A 1 88 ? 11.579 6.587 1.149 1.00 85.00 88 ALA A O 1
ATOM 699 N N . ASN A 1 89 ? 10.517 7.966 -0.253 1.00 82.19 89 ASN A N 1
ATOM 700 C CA . ASN A 1 89 ? 9.508 8.367 0.723 1.00 82.19 89 ASN A CA 1
ATOM 701 C C . ASN A 1 89 ? 8.502 7.243 1.024 1.00 82.19 89 ASN A C 1
ATOM 703 O O . ASN A 1 89 ? 8.112 7.083 2.185 1.00 82.19 89 ASN A O 1
ATOM 707 N N . ARG A 1 90 ? 8.129 6.430 0.027 1.00 83.12 90 ARG A N 1
ATOM 708 C CA . ARG A 1 90 ? 7.225 5.272 0.188 1.00 83.12 90 ARG A CA 1
ATOM 709 C C . ARG A 1 90 ? 7.821 4.153 1.040 1.00 83.12 90 ARG A C 1
ATOM 711 O O . ARG A 1 90 ? 7.084 3.464 1.740 1.00 83.12 90 ARG A O 1
ATOM 718 N N . MET A 1 91 ? 9.148 4.041 1.087 1.00 88.12 91 MET A N 1
ATOM 719 C CA . MET A 1 91 ? 9.855 3.092 1.959 1.00 88.12 91 MET A CA 1
ATOM 720 C C . MET A 1 91 ? 9.751 3.422 3.459 1.00 88.12 91 MET A C 1
ATOM 722 O O . MET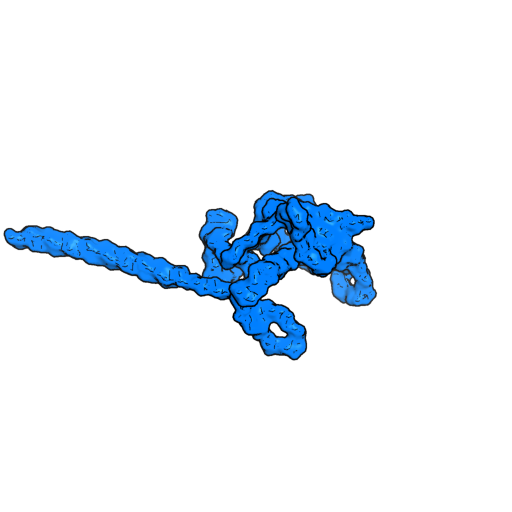 A 1 91 ? 10.206 2.659 4.313 1.00 88.12 91 MET A O 1
ATOM 726 N N . ARG A 1 92 ? 9.127 4.543 3.833 1.00 86.44 92 ARG A N 1
ATOM 727 C CA . ARG A 1 92 ? 8.927 4.905 5.239 1.00 86.44 92 ARG A CA 1
ATOM 728 C C . ARG A 1 92 ? 7.697 4.226 5.812 1.00 86.44 92 ARG A C 1
ATOM 730 O O . ARG A 1 92 ? 6.624 4.236 5.224 1.00 86.44 92 ARG A O 1
ATOM 737 N N . ARG A 1 93 ? 7.798 3.777 7.065 1.00 83.69 93 ARG A N 1
ATOM 738 C CA . ARG A 1 93 ? 6.682 3.145 7.791 1.00 83.69 93 ARG A CA 1
ATOM 739 C C . ARG A 1 93 ? 5.429 4.026 7.912 1.00 83.69 93 ARG A C 1
ATOM 741 O O . ARG A 1 93 ? 4.335 3.512 8.114 1.00 83.69 93 ARG A O 1
ATOM 748 N N . THR A 1 94 ? 5.587 5.346 7.831 1.00 77.44 94 THR A N 1
ATOM 749 C CA . THR A 1 94 ? 4.486 6.318 7.884 1.00 77.44 94 THR A CA 1
ATOM 750 C C . THR A 1 94 ? 3.819 6.570 6.533 1.00 77.44 94 THR A C 1
ATOM 752 O O . THR A 1 94 ? 2.793 7.243 6.512 1.00 77.44 94 THR A O 1
ATOM 755 N N . ALA A 1 95 ? 4.390 6.074 5.430 1.00 82.06 95 ALA A N 1
ATOM 756 C CA . ALA A 1 95 ? 3.775 6.143 4.110 1.00 82.06 95 ALA A CA 1
ATOM 757 C C . ALA A 1 95 ? 2.526 5.255 4.038 1.00 82.06 95 ALA A C 1
ATOM 759 O O . ALA A 1 95 ? 2.307 4.411 4.907 1.00 82.06 95 ALA A O 1
ATOM 760 N N . THR A 1 96 ? 1.720 5.433 2.994 1.00 84.88 96 THR A N 1
ATOM 761 C CA . THR A 1 96 ? 0.436 4.748 2.788 1.00 84.88 96 THR A CA 1
ATOM 762 C C . THR A 1 96 ? 0.537 3.242 2.966 1.00 84.88 96 THR A C 1
ATOM 764 O O . THR A 1 96 ? -0.161 2.679 3.810 1.00 84.88 96 THR A O 1
ATOM 767 N N . LEU A 1 97 ? 1.468 2.606 2.250 1.00 89.19 97 LEU A N 1
ATOM 768 C CA . LEU A 1 97 ? 1.680 1.166 2.326 1.00 89.19 97 LEU A CA 1
ATOM 769 C C . LEU A 1 97 ? 2.050 0.736 3.752 1.00 89.19 97 LEU A C 1
ATOM 771 O O . LEU A 1 97 ? 1.380 -0.100 4.350 1.00 89.19 97 LEU A O 1
ATOM 775 N N . GLY A 1 98 ? 3.026 1.407 4.372 1.00 89.00 98 GLY A N 1
ATOM 776 C CA . GLY A 1 98 ? 3.396 1.155 5.767 1.00 89.00 98 GLY A CA 1
ATOM 777 C C . GLY A 1 98 ? 2.240 1.377 6.751 1.00 89.00 98 GLY A C 1
ATOM 778 O O . GLY A 1 98 ? 2.068 0.627 7.708 1.00 89.00 98 GLY A O 1
ATOM 779 N N . ALA A 1 99 ? 1.378 2.357 6.519 1.00 85.50 99 ALA A N 1
ATOM 780 C CA . ALA A 1 99 ? 0.216 2.587 7.359 1.00 85.50 99 ALA A CA 1
ATOM 781 C C . ALA A 1 99 ? -0.864 1.508 7.175 1.00 85.50 99 ALA A C 1
ATOM 783 O O . ALA A 1 99 ? -1.617 1.254 8.120 1.00 85.50 99 ALA A O 1
ATOM 784 N N . MET A 1 100 ? -0.959 0.895 5.998 1.00 91.12 100 MET A N 1
ATOM 785 C CA . MET A 1 100 ? -1.954 -0.121 5.651 1.00 91.12 100 MET A CA 1
ATOM 786 C C . MET A 1 100 ? -1.443 -1.558 5.826 1.00 91.12 100 MET A C 1
ATOM 788 O O . MET A 1 100 ? -2.223 -2.483 5.657 1.00 91.12 100 MET A O 1
ATOM 792 N N . SER A 1 101 ? -0.190 -1.774 6.222 1.00 93.56 101 SER A N 1
ATOM 793 C CA . SER A 1 101 ? 0.366 -3.108 6.502 1.00 93.56 101 SER A CA 1
ATOM 794 C C . SER A 1 101 ? 0.682 -3.288 7.988 1.00 93.56 101 SER A C 1
ATOM 796 O O . SER A 1 101 ? 1.004 -2.327 8.699 1.00 93.56 101 SER A O 1
ATOM 798 N N . THR A 1 102 ? 0.719 -4.526 8.477 1.00 92.75 102 THR A N 1
ATOM 799 C CA . THR A 1 102 ? 1.492 -4.857 9.688 1.00 92.75 102 THR A CA 1
ATOM 800 C C . THR A 1 102 ? 2.985 -4.604 9.467 1.00 92.75 102 THR A C 1
ATOM 802 O O . THR A 1 102 ? 3.439 -4.387 8.342 1.00 92.75 102 THR A O 1
ATOM 805 N N . SER A 1 103 ? 3.759 -4.558 10.556 1.00 92.06 103 SER A N 1
ATOM 806 C CA . SER A 1 103 ? 5.209 -4.350 10.456 1.00 92.06 103 SER A CA 1
ATOM 807 C C . SER A 1 103 ? 5.875 -5.467 9.655 1.00 92.06 103 SER A C 1
ATOM 809 O O . SER A 1 103 ? 6.735 -5.177 8.832 1.00 92.06 103 SER A O 1
ATOM 811 N N . ASP A 1 104 ? 5.431 -6.711 9.840 1.00 94.25 104 ASP A N 1
ATOM 812 C CA . ASP A 1 104 ? 6.002 -7.876 9.163 1.00 94.25 104 ASP A CA 1
ATOM 813 C C . ASP A 1 104 ? 5.733 -7.841 7.656 1.00 94.25 104 ASP A C 1
ATOM 815 O O . ASP A 1 104 ? 6.666 -7.984 6.870 1.00 94.25 104 ASP A O 1
ATOM 819 N N . VAL A 1 105 ? 4.496 -7.538 7.244 1.00 95.81 105 VAL A N 1
ATOM 820 C CA . VAL A 1 105 ? 4.135 -7.392 5.822 1.00 95.81 105 VAL A CA 1
ATOM 821 C C . VAL A 1 105 ? 4.898 -6.238 5.166 1.00 95.81 105 VAL A C 1
ATOM 823 O O . VAL A 1 105 ? 5.392 -6.376 4.051 1.00 95.81 105 VAL A O 1
ATOM 826 N N . PHE A 1 106 ? 5.055 -5.106 5.856 1.00 95.62 106 PHE A N 1
ATOM 827 C CA . PHE A 1 106 ? 5.815 -3.984 5.302 1.00 95.62 106 PHE A CA 1
ATOM 828 C C . PHE A 1 106 ? 7.314 -4.284 5.189 1.00 95.62 106 PHE A C 1
ATOM 830 O O . PHE A 1 106 ? 7.937 -3.930 4.195 1.00 95.62 106 PHE A O 1
ATOM 837 N N . ASN A 1 107 ? 7.893 -4.961 6.182 1.00 95.88 107 ASN A N 1
ATOM 838 C CA . ASN A 1 107 ? 9.293 -5.379 6.137 1.00 95.88 107 ASN A CA 1
ATOM 839 C C . ASN A 1 107 ? 9.535 -6.424 5.041 1.00 95.88 107 ASN A C 1
ATOM 841 O O . ASN A 1 107 ? 10.566 -6.379 4.379 1.00 95.88 107 ASN A O 1
ATOM 845 N N . MET A 1 108 ? 8.589 -7.340 4.823 1.00 95.94 108 MET A N 1
ATOM 846 C CA . MET A 1 108 ? 8.629 -8.266 3.691 1.00 95.94 108 MET A CA 1
ATOM 847 C C . MET A 1 108 ? 8.687 -7.494 2.370 1.00 95.94 108 MET A C 1
ATOM 849 O O . MET A 1 108 ? 9.597 -7.729 1.580 1.00 95.94 108 MET A O 1
ATOM 853 N N . TRP A 1 109 ? 7.786 -6.528 2.165 1.00 96.25 109 TRP A N 1
ATOM 854 C CA . TRP A 1 109 ? 7.769 -5.687 0.965 1.00 96.25 109 TRP A CA 1
ATOM 855 C C . TRP A 1 109 ? 9.080 -4.907 0.773 1.00 96.25 109 TRP A C 1
ATOM 857 O O . TRP A 1 109 ? 9.640 -4.911 -0.321 1.00 96.25 109 TRP A O 1
ATOM 867 N N . LEU A 1 110 ? 9.628 -4.315 1.843 1.00 96.12 110 LEU A N 1
ATOM 868 C CA . LEU A 1 110 ? 10.918 -3.609 1.806 1.00 96.12 110 LEU A CA 1
ATOM 869 C C . LEU A 1 110 ? 12.078 -4.489 1.321 1.00 96.12 110 LEU A C 1
ATOM 871 O O . LEU A 1 110 ? 13.014 -3.980 0.711 1.00 96.12 110 LEU A O 1
ATOM 875 N N . ASN A 1 111 ? 12.020 -5.790 1.597 1.00 96.12 111 ASN A N 1
ATOM 876 C CA . ASN A 1 111 ? 13.069 -6.741 1.241 1.00 96.12 111 ASN A CA 1
ATOM 877 C C . ASN A 1 111 ? 12.834 -7.440 -0.108 1.00 96.12 111 ASN A C 1
ATOM 879 O O . ASN A 1 111 ? 13.712 -8.175 -0.552 1.00 96.12 111 ASN A O 1
ATOM 883 N N . THR A 1 112 ? 11.668 -7.257 -0.734 1.00 94.31 112 THR A N 1
ATOM 884 C CA . THR A 1 112 ? 11.259 -8.010 -1.932 1.00 94.31 112 THR A CA 1
ATOM 885 C C . THR A 1 112 ? 10.905 -7.083 -3.089 1.00 94.31 112 THR A C 1
ATOM 887 O O . THR A 1 112 ? 11.700 -6.938 -4.012 1.00 94.31 112 THR A O 1
ATOM 890 N N . GL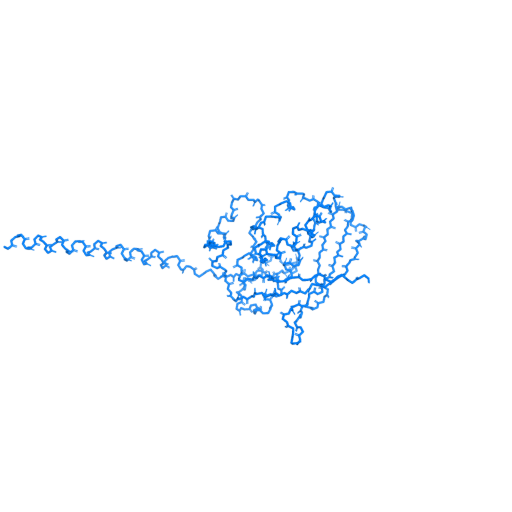U A 1 113 ? 9.758 -6.412 -3.027 1.00 95.00 113 GLU A N 1
ATOM 891 C CA . GLU A 1 113 ? 9.239 -5.582 -4.120 1.00 95.00 113 GLU A CA 1
ATOM 892 C C . GLU A 1 113 ? 9.836 -4.165 -4.125 1.00 95.00 113 GLU A C 1
ATOM 894 O O . GLU A 1 113 ? 10.081 -3.595 -5.188 1.00 95.00 113 GLU A O 1
ATOM 899 N N . ALA A 1 114 ? 10.147 -3.586 -2.959 1.00 94.25 114 ALA A N 1
ATOM 900 C CA . ALA A 1 114 ? 10.690 -2.225 -2.890 1.00 94.25 114 ALA A CA 1
ATOM 901 C C . ALA A 1 114 ? 12.017 -2.040 -3.665 1.00 94.25 114 ALA A C 1
ATOM 903 O O . ALA A 1 114 ? 12.150 -1.025 -4.355 1.00 94.25 114 ALA A O 1
ATOM 904 N N . PRO A 1 115 ? 12.985 -2.986 -3.627 1.00 95.00 115 PRO A N 1
ATOM 905 C CA . PRO A 1 115 ? 14.182 -2.928 -4.467 1.00 95.00 115 PRO A CA 1
ATOM 906 C C . PRO A 1 115 ? 13.870 -2.982 -5.968 1.00 95.00 115 PRO A C 1
ATOM 908 O O . PRO A 1 115 ? 14.542 -2.310 -6.748 1.00 95.00 115 PRO A O 1
ATOM 911 N N . LEU A 1 116 ? 12.841 -3.736 -6.377 1.00 94.19 116 LEU A N 1
ATOM 912 C CA . LEU A 1 116 ? 12.416 -3.813 -7.778 1.00 94.19 116 LEU A CA 1
ATOM 913 C C . LEU A 1 116 ? 11.839 -2.471 -8.235 1.00 94.19 116 LEU A C 1
ATOM 915 O O . LEU A 1 116 ? 12.251 -1.945 -9.264 1.00 94.19 116 LEU A O 1
ATOM 919 N N . ILE A 1 117 ? 10.956 -1.869 -7.436 1.00 92.75 117 ILE A N 1
ATOM 920 C CA . ILE A 1 117 ? 10.374 -0.547 -7.711 1.00 92.75 117 ILE A CA 1
ATOM 921 C C . ILE A 1 117 ? 11.456 0.536 -7.789 1.00 92.75 117 ILE A C 1
ATOM 923 O O . ILE A 1 117 ? 11.423 1.384 -8.682 1.00 92.75 117 ILE A O 1
ATOM 927 N N . GLN A 1 118 ? 12.435 0.496 -6.884 1.00 93.12 118 GLN A N 1
ATOM 928 C CA . GLN A 1 118 ? 13.574 1.410 -6.904 1.00 93.12 118 GLN A CA 1
ATOM 929 C C . GLN A 1 118 ? 14.387 1.262 -8.197 1.00 93.12 118 GLN A C 1
ATOM 931 O O . GLN A 1 118 ? 14.682 2.262 -8.848 1.00 93.12 118 GLN A O 1
ATOM 936 N N . ALA A 1 119 ? 14.684 0.027 -8.611 1.00 93.75 119 ALA A N 1
ATOM 937 C CA . ALA A 1 119 ? 15.412 -0.238 -9.847 1.00 93.75 119 ALA A CA 1
ATOM 938 C C . ALA A 1 119 ? 14.653 0.257 -11.092 1.00 93.75 119 ALA A C 1
ATOM 940 O O . ALA A 1 119 ? 15.271 0.829 -11.989 1.00 93.75 119 ALA A O 1
ATOM 941 N N . LEU A 1 120 ? 13.325 0.090 -11.139 1.00 90.56 120 LEU A N 1
ATOM 942 C CA . LEU A 1 120 ? 12.488 0.624 -12.223 1.00 90.56 120 LEU A CA 1
ATOM 943 C C . LEU A 1 120 ? 12.566 2.151 -12.284 1.00 90.56 120 LEU A C 1
ATOM 945 O O . LEU A 1 120 ? 12.777 2.716 -13.355 1.00 90.56 120 LEU A O 1
ATOM 949 N N . SER A 1 121 ? 12.452 2.819 -11.135 1.00 87.81 121 SER A N 1
ATOM 950 C CA . SER A 1 121 ? 12.553 4.278 -11.050 1.00 87.81 121 SER A CA 1
ATOM 951 C C . SER A 1 121 ? 13.922 4.786 -11.526 1.00 87.81 121 SER A C 1
ATOM 953 O O . SER A 1 121 ? 13.997 5.727 -12.317 1.00 87.81 121 SER A O 1
ATOM 955 N N . GLU A 1 122 ? 15.013 4.124 -11.127 1.00 91.00 122 GLU A N 1
ATOM 956 C CA . GLU A 1 122 ? 16.380 4.456 -11.560 1.00 91.00 122 GLU A CA 1
ATOM 957 C C . GLU A 1 122 ? 16.589 4.276 -13.067 1.00 91.00 122 GLU A C 1
ATOM 959 O O . GLU A 1 122 ? 17.285 5.072 -13.702 1.00 91.00 122 GLU A O 1
ATOM 964 N N . GLN A 1 123 ? 15.942 3.266 -13.649 1.00 90.62 123 GLN A N 1
ATOM 965 C CA . GLN A 1 123 ? 15.939 2.999 -15.088 1.00 90.62 123 GLN A CA 1
ATOM 966 C C . GLN A 1 123 ? 14.975 3.903 -15.866 1.00 90.62 123 GLN A C 1
ATOM 968 O O . GLN A 1 123 ? 14.888 3.796 -17.085 1.00 90.62 123 GLN A O 1
ATOM 973 N N . LYS A 1 124 ? 14.289 4.830 -15.184 1.00 86.81 124 LYS A N 1
ATOM 974 C CA . LYS A 1 124 ? 13.253 5.705 -15.748 1.00 86.81 124 LYS A CA 1
ATOM 975 C C . LYS A 1 124 ? 12.078 4.938 -16.365 1.00 86.81 124 LYS A C 1
ATOM 977 O O . LYS A 1 124 ? 11.450 5.406 -17.313 1.00 86.81 124 LYS A O 1
ATOM 982 N N . MET A 1 125 ? 11.779 3.774 -15.807 1.00 85.56 125 MET A N 1
ATOM 983 C CA . MET A 1 125 ? 10.636 2.954 -16.179 1.00 85.56 125 MET A CA 1
ATOM 984 C C . MET A 1 125 ? 9.397 3.383 -15.393 1.00 85.56 125 MET A C 1
ATOM 986 O O . MET A 1 125 ? 9.481 3.992 -14.322 1.00 85.56 125 MET A O 1
ATOM 990 N N . MET A 1 126 ? 8.230 3.039 -15.924 1.00 84.00 126 MET A N 1
ATOM 991 C CA . MET A 1 126 ? 6.948 3.245 -15.258 1.00 84.00 126 MET A CA 1
ATOM 992 C C . MET A 1 126 ? 6.243 1.906 -15.104 1.00 84.00 126 MET A C 1
ATOM 994 O O . MET A 1 126 ? 6.239 1.101 -16.030 1.00 84.00 126 MET A O 1
ATOM 998 N N . ARG A 1 127 ? 5.614 1.676 -13.953 1.00 85.69 127 ARG A N 1
ATOM 999 C CA . ARG A 1 127 ? 4.757 0.517 -13.722 1.00 85.69 127 ARG A CA 1
ATOM 1000 C C . ARG A 1 127 ? 3.423 0.960 -13.153 1.00 85.69 127 ARG A C 1
ATOM 1002 O O . ARG A 1 127 ? 3.383 1.593 -12.100 1.00 85.69 127 ARG A O 1
ATOM 1009 N N . MET A 1 128 ? 2.344 0.581 -13.824 1.00 85.62 128 MET A N 1
ATOM 1010 C CA . MET A 1 128 ? 0.982 0.690 -13.310 1.00 85.62 128 MET A CA 1
ATOM 1011 C C . MET A 1 128 ? 0.444 -0.695 -12.967 1.00 85.62 128 MET A C 1
ATOM 1013 O O . MET A 1 128 ? 0.923 -1.703 -13.486 1.00 85.62 128 MET A O 1
ATOM 1017 N N . VAL A 1 129 ? -0.543 -0.739 -12.079 1.00 84.81 129 VAL A N 1
ATOM 1018 C CA . VAL A 1 129 ? -1.226 -1.972 -11.697 1.00 84.81 129 VAL A CA 1
ATOM 1019 C C . VAL A 1 129 ? -2.717 -1.712 -11.571 1.00 84.81 129 VAL A C 1
ATOM 1021 O O . VAL A 1 129 ? -3.125 -0.704 -10.987 1.00 84.81 129 VAL A O 1
ATOM 1024 N N . ASP A 1 130 ? -3.493 -2.660 -12.078 1.00 81.50 130 ASP A N 1
ATOM 1025 C CA . ASP A 1 130 ? -4.941 -2.718 -11.967 1.00 81.50 130 ASP A CA 1
ATOM 1026 C C . ASP A 1 130 ? -5.377 -4.077 -11.413 1.00 81.50 130 ASP A C 1
ATOM 1028 O O . ASP A 1 130 ? -4.621 -5.050 -11.408 1.00 81.50 130 ASP A O 1
ATOM 1032 N N . ILE A 1 131 ? -6.616 -4.140 -10.931 1.00 85.00 131 ILE A N 1
ATOM 1033 C CA . ILE A 1 131 ? -7.240 -5.404 -10.534 1.00 85.00 131 ILE A CA 1
ATOM 1034 C C . ILE A 1 131 ? -7.782 -6.100 -11.778 1.00 85.00 131 ILE A C 1
ATOM 1036 O O . ILE A 1 131 ? -8.556 -5.512 -12.533 1.00 85.00 131 ILE A O 1
ATOM 1040 N N . ASP A 1 132 ? -7.402 -7.362 -11.951 1.00 85.88 132 ASP A N 1
ATOM 1041 C CA . ASP A 1 132 ? -7.755 -8.189 -13.105 1.00 85.88 132 ASP A CA 1
ATOM 1042 C C . ASP A 1 132 ? -8.963 -9.081 -12.781 1.00 85.88 132 ASP A C 1
ATOM 1044 O O . ASP A 1 132 ? -8.855 -10.288 -12.575 1.00 85.88 132 ASP A O 1
ATOM 1048 N N . GLY A 1 133 ? -10.136 -8.458 -12.646 1.00 81.81 133 GLY A N 1
ATOM 1049 C CA . GLY A 1 133 ? -11.391 -9.147 -12.337 1.00 81.81 133 GLY A CA 1
ATOM 1050 C C . GLY A 1 133 ? -11.932 -8.865 -10.935 1.00 81.81 133 GLY A C 1
ATOM 1051 O O . GLY A 1 133 ? -11.912 -7.727 -10.460 1.00 81.81 133 GLY A O 1
ATOM 1052 N N . GLU A 1 134 ? -12.508 -9.888 -10.299 1.00 86.94 134 GLU A N 1
ATOM 1053 C CA . GLU A 1 134 ? -13.211 -9.755 -9.019 1.00 86.94 134 GLU A CA 1
ATOM 1054 C C . GLU A 1 134 ? -12.274 -9.977 -7.823 1.00 86.94 134 GLU A C 1
ATOM 1056 O O . GLU A 1 134 ? -11.456 -10.895 -7.812 1.00 86.94 134 GLU A O 1
ATOM 1061 N N . ILE A 1 135 ? -12.432 -9.148 -6.786 1.00 85.25 135 ILE A N 1
ATOM 1062 C CA . ILE A 1 135 ? -11.836 -9.377 -5.466 1.00 85.25 135 ILE A CA 1
ATOM 1063 C C . ILE A 1 135 ? -12.807 -10.247 -4.677 1.00 85.25 135 ILE A C 1
ATOM 1065 O O . ILE A 1 135 ? -13.906 -9.802 -4.353 1.00 85.25 135 ILE A O 1
ATOM 1069 N N . TYR A 1 136 ? -12.405 -11.462 -4.320 1.00 87.06 136 TYR A N 1
ATOM 1070 C CA . TYR A 1 136 ? -13.300 -12.398 -3.644 1.00 87.06 136 TYR A CA 1
ATOM 1071 C C . TYR A 1 136 ? -12.611 -13.126 -2.496 1.00 87.06 136 TYR A C 1
ATOM 1073 O O . TYR A 1 136 ? -11.389 -13.205 -2.413 1.00 87.06 136 TYR A O 1
ATOM 1081 N N . LYS A 1 137 ? -13.415 -13.673 -1.586 1.00 87.50 137 LYS A N 1
ATOM 1082 C CA . LYS A 1 137 ? -12.950 -14.530 -0.496 1.00 87.50 137 LYS A CA 1
ATOM 1083 C C . LYS A 1 137 ? -13.528 -15.934 -0.713 1.00 87.50 137 LYS A C 1
ATOM 1085 O O . LYS A 1 137 ? -14.752 -16.068 -0.669 1.00 87.50 137 LYS A O 1
ATOM 1090 N N . PRO A 1 138 ? -12.702 -16.962 -0.991 1.00 86.75 138 PRO A N 1
ATOM 1091 C CA . PRO A 1 138 ? -13.184 -18.331 -1.141 1.00 86.75 138 PRO A CA 1
ATOM 1092 C C . PRO A 1 138 ? -13.928 -18.809 0.110 1.00 86.75 138 PRO A C 1
ATOM 1094 O O . PRO A 1 138 ? -13.608 -18.391 1.227 1.00 86.75 138 PRO A O 1
ATOM 1097 N N . ALA A 1 139 ? -14.895 -19.711 -0.074 1.00 82.69 139 ALA A N 1
ATOM 1098 C CA . ALA A 1 139 ? -15.534 -20.394 1.047 1.00 82.69 139 ALA A CA 1
ATOM 1099 C C . ALA A 1 139 ? -14.467 -21.127 1.877 1.00 82.69 139 ALA A C 1
ATOM 1101 O O . ALA A 1 139 ? -13.559 -21.735 1.312 1.00 82.69 139 ALA A O 1
ATOM 1102 N N . ASP A 1 140 ? -14.562 -21.021 3.202 1.00 82.88 140 ASP A N 1
ATOM 1103 C CA . ASP A 1 140 ? -13.637 -21.635 4.167 1.00 82.88 140 ASP A CA 1
ATOM 1104 C C . ASP A 1 140 ? -12.164 -21.172 4.081 1.00 82.88 140 ASP A C 1
ATOM 1106 O O . ASP A 1 140 ? -11.285 -21.792 4.675 1.00 82.88 140 ASP A O 1
ATOM 1110 N N . SER A 1 141 ? -11.878 -20.068 3.381 1.00 79.62 141 SER A N 1
ATOM 1111 C CA . SER A 1 141 ? -10.560 -19.416 3.383 1.00 79.62 141 SER A CA 1
ATOM 1112 C C . SER A 1 141 ? -10.526 -18.259 4.376 1.00 79.62 141 SER A C 1
ATOM 1114 O O . SER A 1 141 ? -11.520 -17.552 4.542 1.00 79.62 141 SER A O 1
ATOM 1116 N N . ASP A 1 142 ? -9.365 -17.991 4.973 1.00 82.69 142 ASP A N 1
ATOM 1117 C CA . ASP A 1 142 ? -9.129 -16.760 5.735 1.00 82.69 142 ASP A CA 1
ATOM 1118 C C . ASP A 1 142 ? -8.701 -15.585 4.839 1.00 82.69 14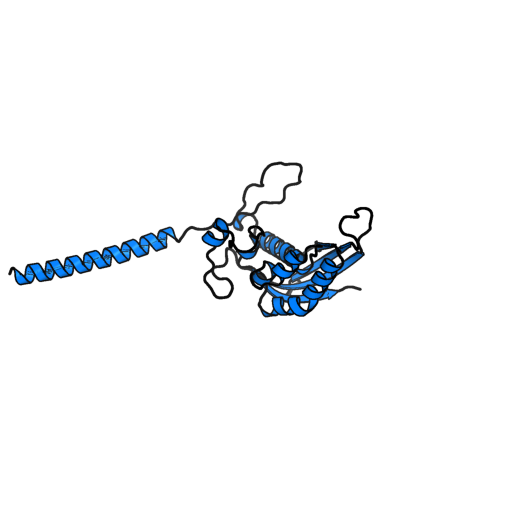2 ASP A C 1
ATOM 1120 O O . ASP A 1 142 ? -8.900 -14.425 5.206 1.00 82.69 142 ASP A O 1
ATOM 1124 N N . TYR A 1 143 ? -8.247 -15.874 3.617 1.00 90.31 143 TYR A N 1
ATOM 1125 C CA . TYR A 1 143 ? -7.623 -14.914 2.709 1.00 90.31 143 TYR A CA 1
ATOM 1126 C C . TYR A 1 143 ? -8.557 -14.429 1.598 1.00 90.31 143 TYR A C 1
ATOM 1128 O O . TYR A 1 143 ? -9.347 -15.191 1.036 1.00 90.31 143 TYR A O 1
ATOM 1136 N N . TRP A 1 144 ? -8.404 -13.157 1.248 1.00 91.31 144 TRP A N 1
ATOM 1137 C CA . TRP A 1 144 ? -8.925 -12.541 0.035 1.00 91.31 144 TRP A CA 1
ATOM 1138 C C . TRP A 1 144 ? -8.016 -12.859 -1.145 1.00 91.31 144 TRP A C 1
ATOM 1140 O O . TRP A 1 144 ? -6.800 -12.708 -1.051 1.00 91.31 144 TRP A O 1
ATOM 1150 N N . VAL A 1 145 ? -8.618 -13.257 -2.257 1.00 91.00 145 VAL A N 1
ATOM 1151 C CA . VAL A 1 145 ? -7.958 -13.455 -3.542 1.00 91.00 145 VAL A CA 1
ATOM 1152 C C . VAL A 1 145 ? -8.115 -12.173 -4.346 1.00 91.00 145 VAL A C 1
ATOM 1154 O O . VAL A 1 145 ? -9.231 -11.699 -4.573 1.00 91.00 145 VAL A O 1
ATOM 1157 N N . VAL A 1 146 ? -6.984 -11.598 -4.744 1.00 92.06 146 VAL A N 1
ATOM 1158 C CA . VAL A 1 146 ? -6.911 -10.327 -5.465 1.00 92.06 146 VAL A CA 1
ATOM 1159 C C . VAL A 1 146 ? -6.079 -10.530 -6.731 1.00 92.06 146 VAL A C 1
ATOM 1161 O O . VAL A 1 146 ? -4.851 -10.390 -6.690 1.00 92.06 146 VAL A O 1
ATOM 1164 N N . PRO A 1 147 ? -6.716 -10.902 -7.852 1.00 90.06 147 PRO A N 1
ATOM 1165 C CA . PRO A 1 147 ? -6.044 -10.973 -9.140 1.00 90.06 147 PRO A CA 1
ATOM 1166 C C . PRO A 1 147 ? -5.651 -9.570 -9.601 1.00 90.06 147 PRO A C 1
ATOM 1168 O O . PRO A 1 147 ? -6.404 -8.608 -9.419 1.00 90.06 147 PRO A O 1
ATOM 1171 N N . TYR A 1 148 ? -4.474 -9.434 -10.196 1.00 88.25 148 TYR A N 1
ATOM 1172 C CA . TYR A 1 148 ? -3.983 -8.150 -10.673 1.00 88.25 148 TYR A CA 1
ATOM 1173 C C . TYR A 1 148 ? -3.255 -8.302 -12.010 1.00 88.25 148 TYR A C 1
ATOM 1175 O O . TYR A 1 148 ? -2.721 -9.364 -12.340 1.00 88.25 148 TYR A O 1
ATOM 1183 N N . ILE A 1 149 ? -3.194 -7.193 -12.740 1.00 88.69 149 ILE A N 1
ATOM 1184 C CA . ILE A 1 149 ? -2.420 -7.028 -13.966 1.00 88.69 149 ILE A CA 1
ATOM 1185 C C . ILE A 1 149 ? -1.490 -5.826 -13.803 1.00 88.69 149 ILE A C 1
ATOM 1187 O O . ILE A 1 149 ? -1.907 -4.754 -13.364 1.00 88.69 149 ILE A O 1
ATOM 1191 N N . MET A 1 150 ? -0.214 -6.009 -14.123 1.00 87.44 150 MET A N 1
ATOM 1192 C CA . MET A 1 150 ? 0.791 -4.954 -14.156 1.00 87.44 150 MET A CA 1
ATOM 1193 C C . MET A 1 150 ? 1.140 -4.610 -15.594 1.00 87.44 150 MET A C 1
ATOM 1195 O O . MET A 1 150 ? 1.336 -5.498 -16.419 1.00 87.44 150 MET A O 1
ATOM 1199 N N . TYR A 1 151 ? 1.306 -3.319 -15.846 1.00 85.25 151 TYR A N 1
ATOM 1200 C CA . TYR A 1 151 ? 1.785 -2.772 -17.106 1.00 85.25 151 TYR A CA 1
ATOM 1201 C C . TYR A 1 151 ? 3.096 -2.049 -16.828 1.00 85.25 151 TYR A C 1
ATOM 1203 O O . TYR A 1 151 ? 3.112 -1.097 -16.045 1.00 85.25 151 TYR A O 1
ATOM 1211 N N . THR A 1 152 ? 4.198 -2.516 -17.413 1.00 88.00 152 THR A N 1
ATOM 1212 C CA . THR A 1 152 ? 5.524 -1.911 -17.232 1.00 88.00 152 THR A CA 1
ATOM 1213 C C . THR A 1 152 ? 6.036 -1.348 -18.554 1.00 88.00 152 THR A C 1
ATOM 1215 O O . THR A 1 152 ? 6.234 -2.100 -19.503 1.00 88.00 152 THR A O 1
ATOM 1218 N N . TRP A 1 153 ? 6.288 -0.043 -18.596 1.00 84.31 153 TRP A N 1
ATOM 1219 C CA . TRP A 1 153 ? 6.912 0.654 -19.720 1.00 84.31 153 TRP A CA 1
ATOM 1220 C C . TRP A 1 153 ? 8.398 0.853 -19.445 1.00 84.31 153 TRP A C 1
ATOM 1222 O O . TRP A 1 153 ? 8.788 1.327 -18.375 1.00 84.31 153 TRP A O 1
ATOM 1232 N N . ASP A 1 154 ? 9.217 0.503 -20.427 1.00 82.12 154 ASP A N 1
ATOM 1233 C CA . ASP A 1 154 ? 10.670 0.656 -20.429 1.00 82.12 154 ASP A CA 1
ATOM 1234 C C . ASP A 1 154 ? 11.130 2.104 -20.655 1.00 82.12 154 ASP A C 1
ATOM 1236 O O . ASP A 1 154 ? 12.205 2.484 -20.191 1.00 82.12 154 ASP A O 1
ATOM 1240 N N . ALA A 1 155 ? 10.292 2.936 -21.279 1.00 67.19 155 ALA A N 1
ATOM 1241 C CA . ALA A 1 155 ? 10.525 4.364 -21.447 1.00 67.19 155 ALA A CA 1
ATOM 1242 C C . ALA A 1 155 ? 9.426 5.216 -20.789 1.00 67.19 155 ALA A C 1
ATOM 1244 O O . ALA A 1 155 ? 8.254 5.172 -21.164 1.00 67.19 155 ALA A O 1
ATOM 1245 N N . SER A 1 156 ? 9.805 6.076 -19.836 1.00 56.69 156 SER A N 1
ATOM 1246 C CA . SER A 1 156 ? 8.903 7.107 -19.317 1.00 56.69 156 SER A CA 1
ATOM 1247 C C . SER A 1 156 ? 8.492 8.077 -20.435 1.00 56.69 156 SER A C 1
ATOM 1249 O O . SER A 1 156 ? 9.343 8.813 -20.938 1.00 56.69 156 SER A O 1
ATOM 1251 N N . ASN A 1 157 ? 7.195 8.139 -20.746 1.00 52.81 157 ASN A N 1
ATOM 1252 C CA . ASN A 1 157 ? 6.552 9.053 -21.708 1.00 52.81 157 ASN A CA 1
ATOM 1253 C C . ASN A 1 157 ? 6.613 8.673 -23.198 1.00 52.81 157 ASN A C 1
ATOM 1255 O O . ASN A 1 157 ? 6.299 9.527 -24.029 1.00 52.81 157 ASN A O 1
ATOM 1259 N N . ASP A 1 158 ? 6.952 7.431 -23.547 1.00 57.38 158 ASP A N 1
ATOM 1260 C CA . ASP A 1 158 ? 6.683 6.919 -24.894 1.00 57.38 158 ASP A CA 1
ATOM 1261 C C . ASP A 1 158 ? 5.341 6.173 -24.897 1.00 57.38 158 ASP A C 1
ATOM 1263 O O . ASP A 1 158 ? 5.245 5.037 -24.441 1.00 57.38 158 ASP A O 1
ATOM 1267 N N . MET A 1 159 ? 4.279 6.854 -25.338 1.00 51.72 159 MET A N 1
ATOM 1268 C CA . MET A 1 159 ? 2.935 6.264 -25.418 1.00 51.72 159 MET A CA 1
ATOM 1269 C C . MET A 1 159 ? 2.758 5.350 -26.640 1.00 51.72 159 MET A C 1
ATOM 1271 O O . MET A 1 159 ? 1.714 4.708 -26.750 1.00 51.72 159 MET A O 1
ATOM 1275 N N . ASP A 1 160 ? 3.748 5.293 -27.538 1.00 60.88 160 ASP A N 1
ATOM 1276 C CA . ASP A 1 160 ? 3.745 4.386 -28.687 1.00 60.88 160 ASP A CA 1
ATOM 1277 C C . ASP A 1 160 ? 4.360 3.017 -28.327 1.00 60.88 160 ASP A C 1
ATOM 1279 O O . ASP A 1 160 ? 4.176 2.043 -29.059 1.00 60.88 160 ASP A O 1
ATOM 1283 N N . ALA A 1 161 ? 5.060 2.919 -27.189 1.00 67.50 161 ALA A N 1
ATOM 1284 C CA . ALA A 1 161 ? 5.616 1.673 -26.677 1.00 67.50 161 ALA A CA 1
ATOM 1285 C C . ALA A 1 161 ? 4.544 0.819 -25.976 1.00 67.50 161 ALA A C 1
ATOM 1287 O O . ALA A 1 161 ? 3.868 1.263 -25.040 1.00 67.50 161 ALA A O 1
ATOM 1288 N N . GLU A 1 162 ? 4.413 -0.440 -26.402 1.00 81.00 162 GLU A N 1
ATOM 1289 C CA . GLU A 1 162 ? 3.554 -1.407 -25.718 1.00 81.00 162 GLU A CA 1
ATOM 1290 C C . GLU A 1 162 ? 4.167 -1.799 -24.361 1.00 81.00 162 GLU A C 1
ATOM 1292 O O . GLU A 1 162 ? 5.356 -2.126 -24.295 1.00 81.00 162 GLU A O 1
ATOM 1297 N N . PRO A 1 163 ? 3.385 -1.795 -23.267 1.00 85.19 163 PRO A N 1
ATOM 1298 C CA . PRO A 1 163 ? 3.888 -2.224 -21.973 1.00 85.19 163 PRO A CA 1
ATOM 1299 C C . PRO A 1 163 ? 4.143 -3.728 -21.943 1.00 85.19 163 PRO A C 1
ATOM 1301 O O . PRO A 1 163 ? 3.395 -4.527 -22.508 1.00 85.19 163 PRO A O 1
ATOM 1304 N N . ILE A 1 164 ? 5.125 -4.129 -21.143 1.00 89.69 164 ILE A N 1
ATOM 1305 C CA . ILE A 1 164 ? 5.237 -5.509 -20.684 1.00 89.69 164 ILE A CA 1
ATOM 1306 C C . ILE A 1 164 ? 4.086 -5.763 -19.709 1.00 89.69 164 ILE A C 1
ATOM 1308 O O . ILE A 1 164 ? 3.994 -5.115 -18.661 1.00 89.69 164 ILE A O 1
ATOM 1312 N N . VAL A 1 165 ? 3.214 -6.703 -20.069 1.00 88.00 165 VAL A N 1
ATOM 1313 C CA . VAL A 1 165 ? 2.054 -7.100 -19.268 1.00 88.00 165 VAL A CA 1
ATOM 1314 C C . VAL A 1 165 ? 2.414 -8.298 -18.396 1.00 88.00 165 VAL A C 1
ATOM 1316 O O . VAL A 1 165 ? 2.984 -9.278 -18.873 1.00 88.00 165 VAL A O 1
ATOM 1319 N N . THR A 1 166 ? 2.086 -8.237 -17.108 1.00 90.69 166 THR A N 1
ATOM 1320 C CA . THR A 1 166 ? 2.311 -9.338 -16.162 1.00 90.69 166 THR A CA 1
ATOM 1321 C C . THR A 1 166 ? 1.077 -9.549 -15.305 1.00 90.69 166 THR A C 1
ATOM 1323 O O . THR A 1 166 ? 0.580 -8.604 -14.699 1.00 90.69 166 THR A O 1
ATOM 1326 N N . HIS A 1 167 ? 0.612 -10.790 -15.213 1.00 89.50 167 HIS A N 1
ATOM 1327 C CA . HIS A 1 167 ? -0.523 -11.156 -14.373 1.00 89.50 167 HIS A CA 1
ATOM 1328 C C . HIS A 1 167 ? -0.044 -11.801 -13.078 1.00 89.50 167 HIS A C 1
ATOM 1330 O O . HIS A 1 167 ? 1.019 -12.419 -13.007 1.00 89.50 167 HIS A O 1
ATOM 1336 N N . GLY A 1 168 ? -0.858 -11.697 -12.041 1.00 90.12 168 GLY A N 1
ATOM 1337 C CA . GLY A 1 168 ? -0.635 -12.464 -10.833 1.00 90.12 168 GLY A CA 1
ATOM 1338 C C . GLY A 1 168 ? -1.810 -12.391 -9.888 1.00 90.12 168 GLY A C 1
ATOM 1339 O O . GLY A 1 168 ? -2.889 -11.890 -10.206 1.00 90.12 168 GLY A O 1
ATOM 1340 N N . THR A 1 169 ? -1.614 -12.956 -8.711 1.00 92.38 169 THR A N 1
ATOM 1341 C CA . THR A 1 169 ? -2.628 -13.007 -7.671 1.00 92.38 169 THR A CA 1
ATOM 1342 C C . THR A 1 169 ? -1.984 -12.734 -6.326 1.00 92.38 169 THR A C 1
ATOM 1344 O O . THR A 1 169 ? -0.956 -13.312 -5.976 1.00 92.38 169 THR A O 1
ATOM 1347 N N . LEU A 1 170 ? -2.601 -11.839 -5.561 1.00 93.38 170 LEU A N 1
ATOM 1348 C CA . LEU A 1 170 ? -2.271 -11.632 -4.160 1.00 93.38 170 LEU A CA 1
ATOM 1349 C C . LEU A 1 170 ? -3.287 -12.364 -3.287 1.00 93.38 170 LEU A C 1
ATOM 1351 O O . LEU A 1 170 ? -4.497 -12.208 -3.466 1.00 93.38 170 LEU A O 1
ATOM 1355 N N . LEU A 1 171 ? -2.787 -13.134 -2.325 1.00 94.56 171 LEU A N 1
ATOM 1356 C CA . LEU A 1 171 ? -3.580 -13.717 -1.249 1.00 94.56 171 LEU A CA 1
ATOM 1357 C C . LEU A 1 171 ? -3.381 -12.853 -0.004 1.00 94.56 171 LEU A C 1
ATOM 1359 O O . LEU A 1 171 ? -2.265 -12.725 0.499 1.00 94.56 171 LEU A O 1
ATOM 1363 N N . MET A 1 172 ? -4.446 -12.209 0.468 1.00 94.50 172 MET A N 1
ATOM 1364 C CA . MET A 1 172 ? -4.371 -11.194 1.520 1.00 94.50 172 MET A CA 1
ATOM 1365 C C . MET A 1 172 ? -5.227 -11.551 2.725 1.00 94.50 172 MET A C 1
ATOM 1367 O O . MET A 1 172 ? -6.434 -11.744 2.596 1.00 94.50 172 MET A O 1
ATOM 1371 N N . ASP A 1 173 ? -4.640 -11.532 3.917 1.00 94.12 173 ASP A N 1
ATOM 1372 C CA . ASP A 1 173 ? -5.426 -11.443 5.147 1.00 94.12 173 ASP A CA 1
ATOM 1373 C C . ASP A 1 173 ? -5.702 -9.963 5.443 1.00 94.12 173 ASP A C 1
ATOM 1375 O O . ASP A 1 173 ? -4.782 -9.139 5.528 1.00 94.12 173 ASP A O 1
ATOM 1379 N N . VAL A 1 174 ? -6.988 -9.622 5.528 1.00 91.44 174 VAL A N 1
ATOM 1380 C CA . VAL A 1 174 ? -7.483 -8.246 5.582 1.00 91.44 174 VAL A CA 1
ATOM 1381 C C . VAL A 1 174 ? -8.217 -8.033 6.896 1.00 91.44 174 VAL A C 1
ATOM 1383 O O . VAL A 1 174 ? -9.340 -8.498 7.087 1.00 91.44 174 VAL A O 1
ATOM 1386 N N . MET A 1 175 ? -7.623 -7.222 7.764 1.00 90.69 175 MET A N 1
ATOM 1387 C CA . MET A 1 175 ? -8.292 -6.682 8.937 1.00 90.69 175 MET A CA 1
ATOM 1388 C C . MET A 1 175 ? -8.978 -5.366 8.559 1.00 90.69 175 MET A C 1
ATOM 1390 O O . MET A 1 175 ? -8.308 -4.362 8.307 1.00 90.69 175 MET A O 1
ATOM 1394 N N . TYR A 1 176 ? -10.311 -5.361 8.534 1.00 86.62 176 TYR A N 1
ATOM 1395 C CA . TYR A 1 176 ? -11.117 -4.166 8.288 1.00 86.62 176 TYR A CA 1
ATOM 1396 C C . TYR A 1 176 ? -12.195 -4.004 9.359 1.00 86.62 176 TYR A C 1
ATOM 1398 O O . TYR A 1 176 ? -12.981 -4.918 9.599 1.00 86.62 176 TYR A O 1
ATOM 1406 N N . GLU A 1 177 ? -12.252 -2.817 9.955 1.00 83.06 177 GLU A N 1
ATOM 1407 C CA . GLU A 1 177 ? -13.332 -2.395 10.841 1.00 83.06 177 GLU A CA 1
ATOM 1408 C C . GLU A 1 177 ? -13.956 -1.091 10.319 1.00 83.06 177 GLU A C 1
ATOM 1410 O O . GLU A 1 177 ? -13.237 -0.214 9.823 1.00 83.06 177 GLU A O 1
ATOM 1415 N N . PRO A 1 178 ? -15.276 -0.903 10.471 1.00 74.88 178 PRO A N 1
ATOM 1416 C CA . PRO A 1 178 ? -15.911 0.363 10.141 1.00 74.88 178 PRO A CA 1
ATOM 1417 C C . PRO A 1 178 ? -15.330 1.535 10.942 1.00 74.88 178 PRO A C 1
ATOM 1419 O O . PRO A 1 178 ? -15.090 1.457 12.151 1.00 74.88 178 PRO A O 1
ATOM 1422 N N . GLY A 1 179 ? -15.158 2.667 10.259 1.00 73.50 179 GLY A N 1
ATOM 1423 C CA . GLY A 1 179 ? -14.725 3.926 10.857 1.00 73.50 179 GLY A CA 1
ATOM 1424 C C . GLY A 1 179 ? -13.228 4.209 10.732 1.00 73.50 179 GLY A C 1
ATOM 1425 O O . GLY A 1 179 ? -12.520 3.692 9.864 1.00 73.50 179 GLY A O 1
ATOM 1426 N N . VAL A 1 180 ? -12.757 5.114 11.589 1.00 79.94 180 VAL A N 1
ATOM 1427 C CA . VAL A 1 180 ? -11.423 5.715 11.498 1.00 79.94 180 VAL A CA 1
ATOM 1428 C C . VAL A 1 180 ? -10.505 5.241 12.612 1.00 79.94 180 VAL A C 1
ATOM 1430 O O . VAL A 1 180 ? -10.944 4.981 13.732 1.00 79.94 180 VAL A O 1
ATOM 1433 N N . ARG A 1 181 ? -9.213 5.105 12.321 1.00 78.56 181 ARG A N 1
ATOM 1434 C CA . ARG A 1 181 ? -8.245 4.597 13.294 1.00 78.56 181 ARG A CA 1
ATOM 1435 C C . ARG A 1 181 ? -7.938 5.613 14.385 1.00 78.56 181 ARG A C 1
ATOM 1437 O O . ARG A 1 181 ?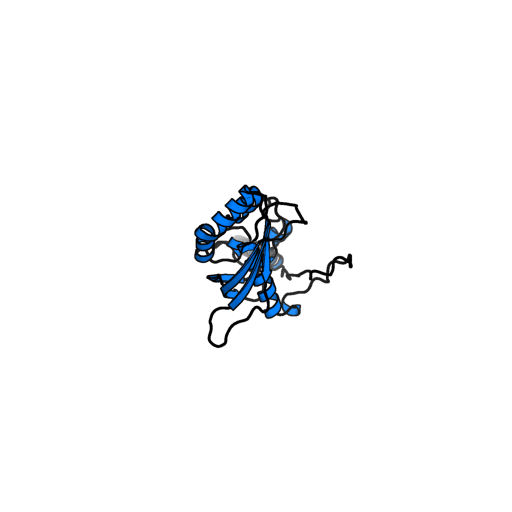 -7.686 6.784 14.139 1.00 78.56 181 ARG A O 1
ATOM 1444 N N . GLU A 1 182 ? -7.885 5.109 15.608 1.00 79.62 182 GLU A N 1
ATOM 1445 C CA . GLU A 1 182 ? -7.592 5.896 16.809 1.00 79.62 182 GLU A CA 1
ATOM 1446 C C . GLU A 1 182 ? -6.087 5.973 17.089 1.00 79.62 182 GLU A C 1
ATOM 1448 O O . GLU A 1 182 ? -5.625 6.846 17.828 1.00 79.62 182 GLU A O 1
ATOM 1453 N N . THR A 1 183 ? -5.308 5.056 16.505 1.00 72.88 183 THR A N 1
ATOM 1454 C CA . THR A 1 183 ? -3.860 4.962 16.695 1.00 72.88 183 THR A CA 1
ATOM 1455 C C . THR A 1 183 ? -3.110 4.687 15.391 1.00 72.88 183 THR A C 1
ATOM 1457 O O . THR A 1 183 ? -3.587 3.971 14.508 1.00 72.88 183 THR A O 1
ATOM 1460 N N . GLN A 1 184 ? -1.897 5.233 15.289 1.00 73.12 184 GLN A N 1
ATOM 1461 C CA . GLN A 1 184 ? -0.939 4.973 14.215 1.00 73.12 184 GLN A CA 1
ATOM 1462 C C . GLN A 1 184 ? 0.449 4.803 14.843 1.00 73.12 184 GLN A C 1
ATOM 1464 O O . GLN A 1 184 ? 0.884 5.635 15.638 1.00 73.12 184 GLN A O 1
ATOM 1469 N N . GLY A 1 185 ? 1.131 3.691 14.549 1.00 66.19 185 GLY A N 1
ATOM 1470 C CA . GLY A 1 185 ? 2.457 3.408 15.118 1.00 66.19 185 GLY A CA 1
ATOM 1471 C C . GLY A 1 185 ? 2.492 3.384 16.655 1.00 66.19 185 GLY A C 1
ATOM 1472 O O . GLY A 1 185 ? 3.462 3.841 17.251 1.00 66.19 185 GLY A O 1
ATOM 1473 N N . GLY A 1 186 ? 1.411 2.927 17.301 1.00 68.62 186 GLY A N 1
ATOM 1474 C CA . GLY A 1 186 ? 1.304 2.848 18.766 1.00 68.62 186 GLY A CA 1
ATOM 1475 C C . GLY A 1 186 ? 1.030 4.179 19.478 1.00 68.62 186 GLY A C 1
ATOM 1476 O O . GLY A 1 186 ? 0.989 4.212 20.704 1.00 68.62 186 GLY A O 1
ATOM 1477 N N . LYS A 1 187 ? 0.823 5.277 18.742 1.00 73.12 187 LYS A N 1
ATOM 1478 C CA . LYS A 1 187 ? 0.469 6.594 19.296 1.00 73.12 187 LYS A CA 1
ATOM 1479 C C . LYS A 1 187 ? -0.950 6.978 18.901 1.00 73.12 187 LYS A C 1
ATOM 1481 O O . LYS A 1 187 ? -1.430 6.541 17.856 1.00 73.12 187 LYS A O 1
ATOM 1486 N N . LYS A 1 188 ? -1.606 7.816 19.713 1.00 80.25 188 LYS A N 1
ATOM 1487 C CA . LYS A 1 188 ? -2.911 8.402 19.372 1.00 80.25 188 LYS A CA 1
ATOM 1488 C C . LYS A 1 188 ? -2.800 9.124 18.030 1.00 80.25 188 LYS A C 1
ATOM 1490 O O . LYS A 1 188 ? -1.941 9.989 17.867 1.00 80.25 188 LYS A O 1
ATOM 1495 N N . PHE A 1 189 ? -3.659 8.754 17.091 1.00 78.94 189 PHE A N 1
ATOM 1496 C CA . PHE A 1 189 ? -3.705 9.356 15.772 1.00 78.94 189 PHE A CA 1
ATOM 1497 C C . PHE A 1 189 ? -4.672 10.537 15.797 1.00 78.94 189 PHE A C 1
ATOM 1499 O O . PHE A 1 189 ? -5.875 10.375 15.998 1.00 78.94 189 PHE A O 1
ATOM 1506 N N . ASP A 1 190 ? -4.132 11.744 15.654 1.00 78.75 190 ASP A N 1
ATOM 1507 C CA . ASP A 1 190 ? -4.940 12.956 15.569 1.00 78.75 190 ASP A CA 1
ATOM 1508 C C . ASP A 1 190 ? -5.373 13.175 14.118 1.00 78.75 190 ASP A C 1
ATOM 1510 O O . ASP A 1 190 ? -4.684 13.830 13.336 1.00 78.75 190 ASP A O 1
ATOM 1514 N N . ILE A 1 191 ? -6.520 12.593 13.763 1.00 74.75 191 ILE A N 1
ATOM 1515 C CA . ILE A 1 191 ? -7.113 12.711 12.426 1.00 74.75 191 ILE A CA 1
ATOM 1516 C C . ILE A 1 191 ? -7.421 14.173 12.100 1.00 74.75 191 ILE A C 1
ATOM 1518 O O . ILE A 1 191 ? -7.188 14.612 10.980 1.00 74.75 191 ILE A O 1
ATOM 1522 N N . GLY A 1 192 ? -7.909 14.951 13.071 1.00 70.38 192 GLY A N 1
ATOM 1523 C CA . GLY A 1 192 ? -8.209 16.365 12.861 1.00 70.38 192 GLY A CA 1
ATOM 1524 C C . GLY A 1 192 ? -6.956 17.149 12.479 1.00 70.38 192 GLY A C 1
ATOM 1525 O O . GLY A 1 192 ? -6.990 17.954 11.552 1.00 70.38 192 GLY A O 1
ATOM 1526 N N . ASN A 1 193 ? -5.834 16.877 13.144 1.00 72.25 193 ASN A N 1
ATOM 1527 C CA . ASN A 1 193 ? -4.541 17.449 12.791 1.00 72.25 193 ASN A CA 1
ATOM 1528 C C . ASN A 1 193 ? -4.001 16.904 11.459 1.00 72.25 193 ASN A C 1
ATOM 1530 O O . ASN A 1 193 ? -3.465 17.675 10.669 1.00 72.25 193 ASN A O 1
ATOM 1534 N N . TYR A 1 194 ? -4.170 15.607 11.188 1.00 71.75 194 TYR A N 1
ATOM 1535 C CA . TYR A 1 194 ? -3.785 14.984 9.920 1.00 71.75 194 TYR A CA 1
ATOM 1536 C C . TYR A 1 194 ? -4.519 15.619 8.733 1.00 71.75 194 TYR A C 1
ATOM 1538 O O . TYR A 1 194 ? -3.883 15.970 7.751 1.00 71.75 194 TYR A O 1
ATOM 1546 N N . LEU A 1 195 ? -5.828 15.849 8.847 1.00 70.12 195 LEU A N 1
ATOM 1547 C CA . LEU A 1 195 ? -6.643 16.459 7.794 1.00 70.12 195 LEU A CA 1
ATOM 1548 C C . LEU A 1 195 ? -6.434 17.975 7.661 1.00 70.12 195 LEU A C 1
ATOM 1550 O O . LEU A 1 195 ? -6.618 18.516 6.579 1.00 70.12 195 LEU A O 1
ATOM 1554 N N . LYS A 1 196 ? -6.073 18.679 8.744 1.00 65.19 196 LYS A N 1
ATOM 1555 C CA . LYS A 1 196 ? -5.870 20.143 8.726 1.00 65.19 196 LYS A CA 1
ATOM 1556 C C . LYS A 1 196 ? -4.457 20.569 8.350 1.00 65.19 196 LYS A C 1
ATOM 1558 O O . LYS A 1 196 ? -4.282 21.608 7.726 1.00 65.19 196 LYS A O 1
ATOM 1563 N N . HIS A 1 197 ? -3.462 19.815 8.803 1.00 62.75 197 HIS A N 1
ATOM 1564 C CA . HIS A 1 197 ? -2.049 20.180 8.693 1.00 62.75 197 HIS A CA 1
ATOM 1565 C C . HIS A 1 197 ? -1.228 19.136 7.945 1.00 62.75 197 HIS A C 1
ATOM 1567 O O . HIS A 1 197 ? -0.006 19.274 7.894 1.00 62.75 197 HIS A O 1
ATOM 1573 N N . GLY A 1 198 ? -1.882 18.089 7.425 1.00 55.66 198 GLY A N 1
ATOM 1574 C CA . GLY A 1 198 ? -1.346 17.191 6.406 1.00 55.66 198 GLY A CA 1
ATOM 1575 C C . GLY A 1 198 ? 0.058 16.728 6.708 1.00 55.66 198 GLY A C 1
ATOM 1576 O O . GLY A 1 198 ? 0.898 16.874 5.846 1.00 55.66 198 GLY A O 1
ATOM 1577 N N . TYR A 1 199 ? 0.344 16.322 7.953 1.00 49.75 199 TYR A N 1
ATOM 1578 C CA . TYR A 1 199 ? 1.692 15.973 8.417 1.00 49.75 199 TYR A CA 1
ATOM 1579 C C . TYR A 1 199 ? 2.795 16.758 7.681 1.00 49.75 199 TYR A C 1
ATOM 1581 O O . TYR A 1 199 ? 3.556 16.180 6.919 1.00 49.75 199 TYR A O 1
ATOM 1589 N N . ASN A 1 200 ? 2.803 18.078 7.886 1.00 38.44 200 ASN A N 1
ATOM 1590 C CA . ASN A 1 200 ? 3.658 19.115 7.294 1.00 38.44 200 ASN A CA 1
ATOM 1591 C C . ASN A 1 200 ? 5.178 18.797 7.296 1.00 38.44 200 ASN A C 1
ATOM 1593 O O . ASN A 1 200 ? 5.974 19.437 7.985 1.00 38.44 200 ASN A O 1
ATOM 1597 N N . ARG A 1 201 ? 5.596 17.751 6.584 1.00 41.31 201 ARG A N 1
ATOM 1598 C CA . ARG A 1 201 ? 6.987 17.306 6.486 1.00 41.31 201 ARG A CA 1
ATOM 1599 C C . ARG A 1 201 ? 7.365 16.677 5.156 1.00 41.31 201 ARG A C 1
ATOM 1601 O O . ARG A 1 201 ? 8.561 16.635 4.911 1.00 41.31 201 ARG A O 1
ATOM 1608 N N . PHE A 1 202 ? 6.426 16.225 4.324 1.00 42.75 202 PHE A N 1
ATOM 1609 C CA . PHE A 1 202 ? 6.736 15.683 2.997 1.00 42.75 202 PHE A CA 1
ATOM 1610 C C . PHE A 1 202 ? 5.627 16.092 2.023 1.00 42.75 202 PHE A C 1
ATOM 1612 O O . PHE A 1 202 ? 4.460 15.868 2.326 1.00 42.75 202 PHE A O 1
ATOM 1619 N N . ASP A 1 203 ? 5.997 16.712 0.904 1.00 38.41 203 ASP A N 1
ATOM 1620 C CA . ASP A 1 203 ? 5.146 17.388 -0.095 1.00 38.41 203 ASP A CA 1
ATOM 1621 C C . ASP A 1 203 ? 4.206 16.468 -0.908 1.00 38.41 203 ASP A C 1
ATOM 1623 O O . ASP A 1 203 ? 3.917 16.715 -2.076 1.00 38.41 203 ASP A O 1
ATOM 1627 N N . TYR A 1 204 ? 3.683 15.404 -0.302 1.00 45.09 204 TYR A N 1
ATOM 1628 C CA . TYR A 1 204 ? 2.701 14.519 -0.920 1.00 45.09 204 TYR A CA 1
ATOM 1629 C C . TYR A 1 204 ? 1.382 14.677 -0.169 1.00 45.09 204 TYR A C 1
ATOM 1631 O O . TYR A 1 204 ? 1.344 14.613 1.059 1.00 45.09 204 TYR A O 1
ATOM 1639 N N . GLY A 1 205 ? 0.318 14.975 -0.915 1.00 49.56 205 GLY A N 1
ATOM 1640 C CA . GLY A 1 205 ? -0.986 15.354 -0.379 1.00 49.56 205 GLY A CA 1
ATOM 1641 C C . GLY A 1 205 ? -1.592 14.364 0.622 1.00 49.56 205 GLY A C 1
ATOM 1642 O O . GLY A 1 205 ? -1.110 13.256 0.845 1.00 49.56 205 GLY A O 1
ATOM 1643 N N . TYR A 1 206 ? -2.691 14.794 1.237 1.00 61.59 206 TYR A N 1
ATOM 1644 C CA . TYR A 1 206 ? -3.488 13.994 2.164 1.00 61.59 206 TYR A CA 1
ATOM 1645 C C . TYR A 1 206 ? -3.836 12.631 1.549 1.00 61.59 206 TYR A C 1
ATOM 1647 O O . TYR A 1 206 ? -4.562 12.589 0.559 1.00 61.59 206 TYR A O 1
ATOM 1655 N N . GLU A 1 207 ? -3.361 11.530 2.140 1.00 72.12 207 GLU A N 1
ATOM 1656 C CA . GLU A 1 207 ? -3.766 10.186 1.727 1.00 72.12 207 GLU A CA 1
ATOM 1657 C C . GLU A 1 207 ? -4.894 9.681 2.641 1.00 72.12 207 GLU A C 1
ATOM 1659 O O . GLU A 1 207 ? -4.637 9.207 3.756 1.00 72.12 207 GLU A O 1
ATOM 1664 N N . PRO A 1 208 ? -6.160 9.770 2.203 1.00 71.19 208 PRO A N 1
ATOM 1665 C CA . PRO A 1 208 ? -7.294 9.389 3.029 1.00 71.19 208 PRO A CA 1
ATOM 1666 C C . PRO A 1 208 ? -7.261 7.913 3.431 1.00 71.19 208 PRO A C 1
ATOM 1668 O O . PRO A 1 208 ? -7.721 7.602 4.525 1.00 71.19 208 PRO A O 1
ATOM 1671 N N . ALA A 1 209 ? -6.668 7.004 2.645 1.00 78.31 209 ALA A N 1
ATOM 1672 C CA . ALA A 1 209 ? -6.620 5.579 2.992 1.00 78.31 209 ALA A CA 1
ATOM 1673 C C . ALA A 1 209 ? -5.966 5.308 4.364 1.00 78.31 209 ALA A C 1
ATOM 1675 O O . ALA A 1 209 ? -6.350 4.376 5.075 1.00 78.31 209 ALA A O 1
ATOM 1676 N N . ILE A 1 210 ? -5.030 6.168 4.785 1.00 82.25 210 ILE A N 1
ATOM 1677 C CA . ILE A 1 210 ? -4.305 6.037 6.055 1.00 82.25 210 ILE A CA 1
ATOM 1678 C C . ILE A 1 210 ? -5.239 6.131 7.263 1.00 82.25 210 ILE A C 1
ATOM 1680 O O . ILE A 1 210 ? -4.930 5.535 8.295 1.00 82.25 210 ILE A O 1
ATOM 1684 N N . ILE A 1 211 ? -6.361 6.852 7.170 1.00 80.19 211 ILE A N 1
ATOM 1685 C CA . ILE A 1 211 ? -7.226 7.142 8.323 1.00 80.19 211 ILE A CA 1
ATOM 1686 C C . ILE A 1 211 ? -8.205 6.017 8.653 1.00 80.19 211 ILE A C 1
ATOM 1688 O O . ILE A 1 211 ? -8.845 6.078 9.701 1.00 80.19 211 ILE A O 1
ATOM 1692 N N . PHE A 1 212 ? -8.320 4.987 7.816 1.00 83.19 212 PHE A N 1
ATOM 1693 C CA . PHE A 1 212 ? -9.272 3.896 8.022 1.00 83.19 212 PHE A CA 1
ATOM 1694 C C . PHE A 1 212 ? -8.709 2.793 8.919 1.00 83.19 212 PHE A C 1
ATOM 1696 O O . PHE A 1 212 ? -7.496 2.547 8.970 1.00 83.19 212 PHE A O 1
ATOM 1703 N N . LYS A 1 213 ? -9.592 2.092 9.640 1.00 87.00 213 LYS A N 1
ATOM 1704 C CA . LYS A 1 213 ? -9.241 0.874 10.391 1.00 87.00 213 LYS A CA 1
ATOM 1705 C C . LYS A 1 213 ? -9.074 -0.314 9.433 1.00 87.00 213 LYS A C 1
ATOM 1707 O O . LYS A 1 213 ? -9.806 -1.289 9.488 1.00 87.00 213 LYS A O 1
ATOM 1712 N N . PHE A 1 214 ? -8.106 -0.194 8.533 1.00 89.19 214 PHE A N 1
ATOM 1713 C CA . PHE A 1 214 ? -7.760 -1.187 7.524 1.00 89.19 214 PHE A CA 1
ATOM 1714 C C . PHE A 1 214 ? -6.289 -1.561 7.651 1.00 89.19 214 PHE A C 1
ATOM 1716 O O . PHE A 1 214 ? -5.443 -0.661 7.765 1.00 89.19 214 PHE A O 1
ATOM 1723 N N . ARG A 1 215 ? -5.985 -2.862 7.648 1.00 92.06 215 ARG A N 1
ATOM 1724 C CA . ARG A 1 215 ? -4.622 -3.392 7.580 1.00 92.06 215 ARG A CA 1
ATOM 1725 C C . ARG A 1 215 ? -4.561 -4.727 6.847 1.00 92.06 215 ARG A C 1
ATOM 1727 O O . ARG A 1 215 ? -5.409 -5.584 7.061 1.00 92.06 215 ARG A O 1
ATOM 1734 N N . ILE A 1 216 ? -3.488 -4.918 6.093 1.00 95.00 216 ILE A N 1
ATOM 1735 C CA . ILE A 1 216 ? -3.041 -6.220 5.609 1.00 95.00 216 ILE A CA 1
ATOM 1736 C C . ILE A 1 216 ? -2.144 -6.847 6.676 1.00 95.00 216 ILE A C 1
ATOM 1738 O O . ILE A 1 216 ? -1.130 -6.259 7.071 1.00 95.00 216 ILE A O 1
ATOM 1742 N N . THR A 1 217 ? -2.550 -8.007 7.181 1.00 93.69 217 THR A N 1
ATOM 1743 C CA . THR A 1 217 ? -1.877 -8.736 8.272 1.00 93.69 217 THR A CA 1
ATOM 1744 C C . THR A 1 217 ? -0.980 -9.847 7.760 1.00 93.69 217 THR A C 1
ATOM 1746 O O . THR A 1 217 ? 0.062 -10.105 8.364 1.00 93.69 217 THR A O 1
ATOM 1749 N N . HIS A 1 218 ? -1.339 -10.422 6.618 1.00 93.94 218 HIS A N 1
ATOM 1750 C CA . HIS A 1 218 ? -0.565 -11.403 5.877 1.00 93.94 218 HIS A CA 1
ATOM 1751 C C . HIS A 1 218 ? -0.746 -11.161 4.377 1.00 93.94 218 HIS A C 1
ATOM 1753 O O . HIS A 1 218 ? -1.821 -10.740 3.945 1.00 93.94 218 HIS A O 1
ATOM 1759 N N . LEU A 1 219 ? 0.304 -11.406 3.598 1.00 93.94 219 LEU A N 1
ATOM 1760 C CA . LEU A 1 219 ? 0.282 -11.265 2.149 1.00 93.94 219 LEU A CA 1
ATOM 1761 C C . LEU A 1 219 ? 1.183 -12.328 1.529 1.00 93.94 219 LEU A C 1
ATOM 1763 O O . LEU A 1 219 ? 2.349 -12.434 1.903 1.00 93.94 219 LEU A O 1
ATOM 1767 N N . GLU A 1 220 ? 0.638 -13.062 0.570 1.00 92.56 220 GLU A N 1
ATOM 1768 C CA . GLU A 1 220 ? 1.374 -13.989 -0.281 1.00 92.56 220 GLU A CA 1
ATOM 1769 C C . GLU A 1 220 ? 1.189 -13.581 -1.743 1.00 92.56 220 GLU A C 1
ATOM 1771 O O . GLU A 1 220 ? 0.099 -13.188 -2.169 1.00 92.56 220 GLU A O 1
ATOM 1776 N N . HIS A 1 221 ? 2.283 -13.638 -2.499 1.00 89.44 221 HIS A N 1
ATOM 1777 C CA . HIS A 1 221 ? 2.337 -13.225 -3.892 1.00 89.44 221 HIS A CA 1
ATOM 1778 C C . HIS A 1 221 ? 2.534 -14.449 -4.780 1.00 89.44 221 HIS A C 1
ATOM 1780 O O . HIS A 1 221 ? 3.569 -15.105 -4.718 1.00 89.44 221 HIS A O 1
ATOM 1786 N N . VAL A 1 222 ? 1.523 -14.748 -5.597 1.00 86.50 222 VAL A N 1
ATOM 1787 C CA . VAL A 1 222 ? 1.530 -15.851 -6.558 1.00 86.50 222 VAL A CA 1
ATOM 1788 C C . VAL A 1 222 ? 1.624 -15.262 -7.963 1.00 86.50 222 VAL A C 1
ATOM 1790 O O . VAL A 1 222 ? 0.678 -14.641 -8.453 1.00 86.50 222 VAL A O 1
ATOM 1793 N N . THR A 1 223 ? 2.777 -15.417 -8.606 1.00 75.62 223 THR A N 1
ATOM 1794 C CA . THR A 1 223 ? 2.967 -15.077 -10.021 1.00 75.62 223 THR A CA 1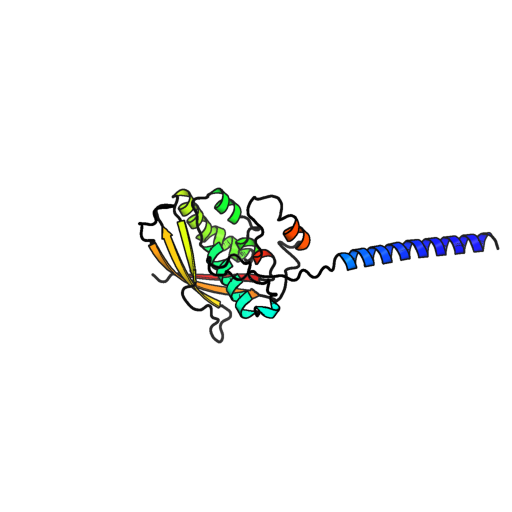
ATOM 1795 C C . THR A 1 223 ? 2.553 -16.254 -10.892 1.00 75.62 223 THR A C 1
ATOM 1797 O O . THR A 1 223 ? 2.970 -17.387 -10.651 1.00 75.62 223 THR A O 1
ATOM 1800 N N . ASN A 1 224 ? 1.723 -15.980 -11.897 1.00 59.97 224 ASN A N 1
ATOM 1801 C CA . ASN A 1 224 ? 1.381 -16.954 -12.925 1.00 59.97 224 ASN A CA 1
ATOM 1802 C C . ASN A 1 224 ? 2.315 -16.688 -14.113 1.00 59.97 224 ASN A C 1
ATOM 1804 O O . ASN A 1 224 ? 2.111 -15.702 -14.820 1.00 59.97 224 ASN A O 1
ATOM 1808 N N . ASP A 1 225 ? 3.351 -17.516 -14.263 1.00 50.66 225 ASP A N 1
ATOM 1809 C CA . ASP A 1 225 ? 4.222 -17.534 -15.450 1.00 50.66 225 ASP A CA 1
ATOM 1810 C C . ASP A 1 225 ? 3.534 -18.227 -16.640 1.00 50.66 225 ASP A C 1
ATOM 1812 O O . ASP A 1 225 ? 2.864 -19.268 -16.419 1.00 50.66 225 ASP A O 1
#

Sequence (225 aa):
MKKLIVFFAGTVLIALTLGMLFLTSAIYDATKKSSVDTYFFQTNPLSEMRPGVPETPAKIGETTMREMLIKKYVNEYFYAIPDNENIANRMRRTATLGAMSTSDVFNMWLNTEAPLIQALSEQKMMRMVDIDGEIYKPADSDYWVVPYIMYTWDASNDMDAEPIVTHGTLLMDVMYEPGVRETQGGKKFDIGNYLKHGYNRFDYGYEPAIIFKFRITHLEHVTND

Radius of gyration: 24.76 Å; chains: 1; bounding box: 40×56×94 Å

pLDDT: mean 73.25, std 19.56, range [29.25, 96.25]

Foldseek 3Di:
DVVVVVVVVVVVVVVVVVVVVVVVVVVVVVVVPDPPFQFDFDPDPPVDPDGHDTDGCVRCDQVNVQVVLVFVLVFLLAWAALDLVVLVVSLDCPHLNNLAADPVVSVVSVVPRSVVRNVCNVLRKTKGKGFDDDFDDDPPHQWIKTKMKMFIGSHDPPPVDGTDIFIWIKTWRKFFDPDFDQDTPRDGDDVVCCQPVVPVPDPDGRDSSSGGRMHTHDMDIGGDD

Secondary structure (DSSP, 8-state):
-HHHHHHHHHHHHHHHHHHHHHHHHHHHHHHH-------B-----TT--SPPP-B-HHHH-HHHHHHHHHHHHHHHHH-B-S-HHHHHHHTSTTS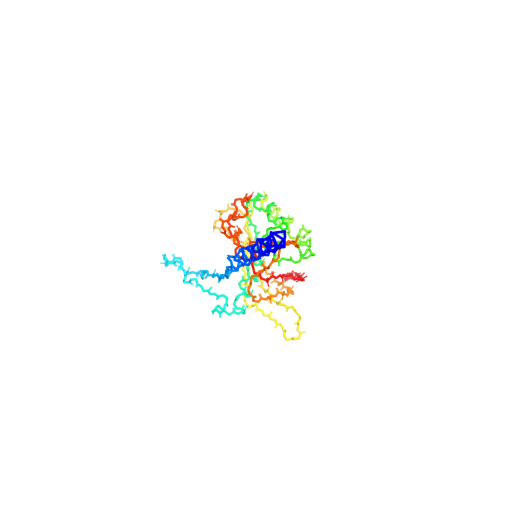HHHHHB-HHHHHHHHHTHHHHHHHHHHTT-EEEEEE-S--B--TT-SSEEEEEEEEEESSTT-TTSPPEEEEEEEEEEEEEEEEE-SEETTEE--HHHHHHHTTTTSSS---GGGGEEEEEEEEEEEE--